Protein AF-A0A9D1H3G7-F1 (afdb_monomer)

Mean predicted aligned error: 6.15 Å

Structure (mmCIF, N/CA/C/O backbone):
data_AF-A0A9D1H3G7-F1
#
_entry.id   AF-A0A9D1H3G7-F1
#
loop_
_atom_site.group_PDB
_atom_site.id
_atom_site.type_symbol
_atom_site.label_atom_id
_atom_site.label_alt_id
_atom_site.label_comp_id
_atom_site.label_asym_id
_atom_site.label_entity_id
_atom_site.label_seq_id
_atom_site.pdbx_PDB_ins_code
_atom_site.Cartn_x
_atom_site.Cartn_y
_atom_site.Cartn_z
_atom_site.occupancy
_atom_site.B_iso_or_equiv
_atom_site.auth_seq_id
_atom_site.auth_comp_id
_atom_site.auth_asym_id
_atom_site.auth_atom_id
_atom_site.pdbx_PDB_model_num
ATOM 1 N N . MET A 1 1 ? 26.063 -15.512 -32.946 1.00 36.72 1 MET A N 1
ATOM 2 C CA . MET A 1 1 ? 26.046 -16.177 -31.629 1.00 36.72 1 MET A CA 1
ATOM 3 C C . MET A 1 1 ? 25.524 -15.154 -30.645 1.00 36.72 1 MET A C 1
ATOM 5 O O . MET A 1 1 ? 26.237 -14.221 -30.306 1.00 36.72 1 MET A O 1
ATOM 9 N N . SER A 1 2 ? 24.229 -15.241 -30.365 1.00 38.16 2 SER A N 1
ATOM 10 C CA . SER A 1 2 ? 23.486 -14.386 -29.446 1.00 38.16 2 SER A CA 1
ATOM 11 C C . SER A 1 2 ? 23.839 -14.782 -28.015 1.00 38.16 2 SER A C 1
ATOM 13 O O . SER A 1 2 ? 23.541 -15.894 -27.590 1.00 38.16 2 SER A O 1
ATOM 15 N N . ASN A 1 3 ? 24.492 -13.882 -27.284 1.00 39.00 3 ASN A N 1
ATOM 16 C CA . ASN A 1 3 ? 24.591 -13.984 -25.832 1.00 39.00 3 ASN A CA 1
ATOM 17 C C . ASN A 1 3 ? 23.258 -13.518 -25.235 1.00 39.00 3 ASN A C 1
ATOM 19 O O . ASN A 1 3 ? 23.153 -12.399 -24.744 1.00 39.00 3 ASN A O 1
ATOM 23 N N . GLU A 1 4 ? 22.238 -14.371 -25.289 1.00 42.28 4 GLU A N 1
ATOM 24 C CA . GLU A 1 4 ? 21.160 -14.324 -24.301 1.00 42.28 4 GLU A CA 1
ATOM 25 C C . GLU A 1 4 ? 21.714 -14.946 -23.018 1.00 42.28 4 GLU A C 1
ATOM 27 O O . GLU A 1 4 ? 21.538 -16.126 -22.725 1.00 42.28 4 GLU A O 1
ATOM 32 N N . ILE A 1 5 ? 22.478 -14.150 -22.271 1.00 42.75 5 ILE A N 1
ATOM 33 C CA . ILE A 1 5 ? 22.673 -14.419 -20.850 1.00 42.75 5 ILE A CA 1
ATOM 34 C C . ILE A 1 5 ? 21.278 -14.266 -20.250 1.00 42.75 5 ILE A C 1
ATOM 36 O O . ILE A 1 5 ? 20.702 -13.181 -20.310 1.00 42.75 5 ILE A O 1
ATOM 40 N N . SER A 1 6 ? 20.689 -15.359 -19.761 1.00 45.22 6 SER A N 1
ATOM 41 C CA . SER A 1 6 ? 19.352 -15.322 -19.174 1.00 45.22 6 SER A CA 1
ATOM 42 C C . SER A 1 6 ? 19.353 -14.322 -18.014 1.00 45.22 6 SER A C 1
ATOM 44 O O . SER A 1 6 ? 19.964 -14.591 -16.976 1.00 45.22 6 SER A O 1
ATOM 46 N N . ALA A 1 7 ? 18.676 -13.185 -18.183 1.00 50.56 7 ALA A N 1
ATOM 47 C CA . ALA A 1 7 ? 18.599 -12.109 -17.191 1.00 50.56 7 ALA A CA 1
ATOM 48 C C . ALA A 1 7 ? 18.177 -12.602 -15.788 1.00 50.56 7 ALA A C 1
ATOM 50 O O . ALA A 1 7 ? 18.531 -11.988 -14.785 1.00 50.56 7 ALA A O 1
ATOM 51 N N . ASN A 1 8 ? 17.508 -13.760 -15.713 1.00 53.34 8 ASN A N 1
ATOM 52 C CA . ASN A 1 8 ? 17.071 -14.412 -14.477 1.00 53.34 8 ASN A CA 1
ATOM 53 C C . ASN A 1 8 ? 18.188 -14.855 -13.512 1.00 53.34 8 ASN A C 1
ATOM 55 O O . ASN A 1 8 ? 17.866 -15.192 -12.379 1.00 53.34 8 ASN A O 1
ATOM 59 N N . ASN A 1 9 ? 19.469 -14.864 -13.905 1.00 59.44 9 ASN A N 1
ATOM 60 C CA . ASN A 1 9 ? 20.567 -15.267 -13.006 1.00 59.44 9 ASN A CA 1
ATOM 61 C C . ASN A 1 9 ? 21.428 -14.107 -12.474 1.00 59.44 9 ASN A C 1
ATOM 63 O O . ASN A 1 9 ? 22.281 -14.346 -11.622 1.00 59.44 9 ASN A O 1
ATOM 67 N N . GLU A 1 10 ? 21.252 -12.876 -12.963 1.00 82.12 10 GLU A N 1
ATOM 68 C CA . GLU A 1 10 ? 22.112 -11.735 -12.589 1.00 82.12 10 GLU A CA 1
ATOM 69 C C . GLU A 1 10 ? 21.447 -10.786 -11.580 1.00 82.12 10 GLU A C 1
ATOM 71 O O . GLU A 1 10 ? 22.129 -10.136 -10.787 1.00 82.12 10 GLU A O 1
ATOM 76 N N . PHE A 1 11 ? 20.113 -10.751 -11.554 1.00 87.88 11 PHE A N 1
ATOM 77 C CA . PHE A 1 11 ? 19.332 -9.892 -10.669 1.00 87.88 11 PHE A CA 1
ATOM 78 C C . PHE A 1 11 ? 18.400 -10.727 -9.797 1.00 87.88 11 PHE A C 1
ATOM 80 O O . PHE A 1 11 ? 17.792 -11.687 -10.264 1.00 87.88 11 PHE A O 1
ATOM 87 N N . MET A 1 12 ? 18.265 -10.336 -8.529 1.00 93.19 12 MET A N 1
ATOM 88 C CA . MET A 1 12 ? 17.214 -10.876 -7.669 1.00 93.19 12 MET A CA 1
ATOM 89 C C . MET A 1 12 ? 15.828 -10.442 -8.170 1.00 93.19 12 MET A C 1
ATOM 91 O O . MET A 1 12 ? 15.675 -9.436 -8.859 1.00 93.19 12 MET A O 1
ATOM 95 N N . SER A 1 13 ? 14.788 -11.182 -7.818 1.00 94.19 13 SER A N 1
ATOM 96 C CA . SER A 1 13 ? 13.420 -10.741 -8.089 1.00 94.19 13 SER A CA 1
ATOM 97 C C . SER A 1 13 ? 13.053 -9.518 -7.237 1.00 94.19 13 SER A C 1
ATOM 99 O O . SER A 1 13 ? 13.573 -9.308 -6.135 1.00 94.19 13 SER A O 1
ATOM 101 N N . LEU A 1 14 ? 12.083 -8.725 -7.699 1.00 96.38 14 LEU A N 1
ATOM 102 C CA . LEU A 1 14 ? 11.491 -7.630 -6.925 1.00 96.38 14 LEU A CA 1
ATOM 103 C C . LEU A 1 14 ? 10.951 -8.129 -5.578 1.00 96.38 14 LEU A C 1
ATOM 105 O O . LEU A 1 14 ? 11.089 -7.443 -4.566 1.00 96.38 14 LEU A O 1
ATOM 109 N N . LYS A 1 15 ? 10.378 -9.337 -5.558 1.00 96.12 15 LYS A N 1
ATOM 110 C CA . LYS A 1 15 ? 9.904 -10.009 -4.347 1.00 96.12 15 LYS A CA 1
ATOM 111 C C . LYS A 1 15 ? 11.024 -10.206 -3.328 1.00 96.12 15 LYS A C 1
ATOM 113 O O . LYS A 1 15 ? 10.869 -9.825 -2.169 1.00 96.12 15 LYS A O 1
ATOM 118 N N . GLU A 1 16 ? 12.150 -10.779 -3.746 1.00 96.19 16 GLU A N 1
ATOM 119 C CA . GLU A 1 16 ? 13.303 -10.995 -2.868 1.00 96.19 16 GLU A CA 1
ATOM 120 C C . GLU A 1 16 ? 13.903 -9.667 -2.400 1.00 96.19 16 GLU A C 1
ATOM 122 O O . GLU A 1 16 ? 14.302 -9.550 -1.243 1.00 96.19 16 GLU A O 1
ATOM 127 N N . PHE A 1 17 ? 13.938 -8.653 -3.269 1.00 97.38 17 PHE A N 1
ATOM 128 C CA . PHE A 1 17 ? 14.467 -7.337 -2.917 1.00 97.38 17 PHE A CA 1
ATOM 129 C C . PHE A 1 17 ? 13.598 -6.639 -1.868 1.00 97.38 17 PHE A C 1
ATOM 131 O O . PHE A 1 17 ? 14.111 -6.151 -0.861 1.00 97.38 17 PHE A O 1
ATOM 138 N N . ILE A 1 18 ? 12.274 -6.648 -2.053 1.00 97.50 18 ILE A N 1
ATOM 139 C CA . ILE A 1 18 ? 11.322 -6.156 -1.050 1.00 97.50 18 ILE A CA 1
ATOM 140 C C . ILE A 1 18 ? 11.509 -6.924 0.258 1.00 97.50 18 ILE A C 1
ATOM 142 O O . ILE A 1 18 ? 11.652 -6.298 1.305 1.00 97.50 18 ILE A O 1
ATOM 146 N N . HIS A 1 19 ? 11.572 -8.258 0.197 1.00 95.88 19 HIS A N 1
ATOM 147 C CA . HIS A 1 19 ? 11.765 -9.090 1.379 1.00 95.88 19 HIS A CA 1
ATOM 148 C C . HIS A 1 19 ? 13.046 -8.727 2.132 1.00 95.88 19 HIS A C 1
ATOM 150 O O . HIS A 1 19 ? 12.999 -8.565 3.345 1.00 95.88 19 HIS A O 1
ATOM 156 N N . LEU A 1 20 ? 14.167 -8.541 1.431 1.00 96.62 20 LEU A N 1
ATOM 157 C CA . LEU A 1 20 ? 15.440 -8.138 2.028 1.00 96.62 20 LEU A CA 1
ATOM 158 C C . LEU A 1 20 ? 15.323 -6.804 2.779 1.00 96.62 20 LEU A C 1
ATOM 160 O O . LEU A 1 20 ? 15.839 -6.677 3.887 1.00 96.62 20 LEU A O 1
ATOM 164 N N . LEU A 1 21 ? 14.631 -5.822 2.194 1.00 95.81 21 LEU A N 1
ATOM 165 C CA . LEU A 1 21 ? 14.446 -4.499 2.797 1.00 95.81 21 LEU A CA 1
ATOM 166 C C . LEU A 1 21 ? 13.491 -4.510 3.995 1.00 95.81 21 LEU A C 1
ATOM 168 O O . LEU A 1 21 ? 13.622 -3.670 4.886 1.00 95.81 21 LEU A O 1
ATOM 172 N N . THR A 1 22 ? 12.532 -5.436 4.025 1.00 94.50 22 THR A N 1
ATOM 173 C CA . THR A 1 22 ? 11.525 -5.521 5.091 1.00 94.50 22 THR A CA 1
ATOM 174 C C . THR A 1 22 ? 11.797 -6.636 6.100 1.00 94.50 22 THR A C 1
ATOM 176 O O . THR A 1 22 ? 11.070 -6.739 7.091 1.00 94.50 22 THR A O 1
ATOM 179 N N . TYR A 1 23 ? 12.818 -7.471 5.897 1.00 94.38 23 TYR A N 1
ATOM 180 C CA . TYR A 1 23 ? 13.096 -8.631 6.742 1.00 94.38 23 TYR A CA 1
ATOM 181 C C . TYR A 1 23 ? 13.341 -8.232 8.201 1.00 94.38 23 TYR A C 1
ATOM 183 O O . TYR A 1 23 ? 14.104 -7.315 8.500 1.00 94.38 23 TYR A O 1
ATOM 191 N N . GLY A 1 24 ? 12.679 -8.928 9.129 1.00 92.56 24 GLY A N 1
ATOM 192 C CA . GLY A 1 24 ? 12.764 -8.636 10.564 1.00 92.56 24 GLY A CA 1
ATOM 193 C C . GLY A 1 24 ? 12.117 -7.310 10.984 1.00 92.56 24 GLY A C 1
ATOM 194 O O . GLY A 1 24 ? 12.145 -6.960 12.163 1.00 92.56 24 GLY A O 1
ATOM 195 N N . THR A 1 25 ? 11.514 -6.579 10.046 1.00 92.88 25 THR A N 1
ATOM 196 C CA . THR A 1 25 ? 10.718 -5.385 10.326 1.00 92.88 25 THR A CA 1
ATOM 197 C C . THR A 1 25 ? 9.229 -5.735 10.347 1.00 92.88 25 THR A C 1
ATOM 199 O O . THR A 1 25 ? 8.825 -6.856 10.051 1.00 92.88 25 THR A O 1
ATOM 202 N N . ARG A 1 26 ? 8.398 -4.750 10.696 1.00 94.62 26 ARG A N 1
ATOM 203 C CA . ARG A 1 26 ? 6.935 -4.829 10.559 1.00 94.62 26 ARG A CA 1
ATOM 204 C C . ARG A 1 26 ? 6.426 -3.943 9.426 1.00 94.62 26 ARG A C 1
ATOM 206 O O . ARG A 1 26 ? 5.272 -3.536 9.437 1.00 94.62 26 ARG A O 1
ATOM 213 N N . LEU A 1 27 ? 7.306 -3.553 8.507 1.00 94.75 27 LEU A N 1
ATOM 214 C CA . LEU A 1 27 ? 6.925 -2.757 7.352 1.00 94.75 27 LEU A CA 1
ATOM 215 C C . LEU A 1 27 ? 6.216 -3.621 6.326 1.00 94.75 27 LEU A C 1
ATOM 217 O O . LEU A 1 27 ? 6.668 -4.722 6.028 1.00 94.75 27 LEU A O 1
ATOM 221 N N . HIS A 1 28 ? 5.170 -3.055 5.733 1.00 96.12 28 HIS A N 1
ATOM 222 C CA . HIS A 1 28 ? 4.500 -3.670 4.598 1.00 96.12 28 HIS A CA 1
ATOM 223 C C . HIS A 1 28 ? 4.739 -2.874 3.327 1.00 96.12 28 HIS A C 1
ATOM 225 O O . HIS A 1 28 ? 4.580 -1.652 3.325 1.00 96.12 28 HIS A O 1
ATOM 231 N N . VAL A 1 29 ? 5.057 -3.570 2.240 1.00 97.69 29 VAL A N 1
ATOM 232 C CA . VAL A 1 29 ? 5.130 -2.989 0.897 1.00 97.69 29 VAL A CA 1
ATOM 233 C C . VAL A 1 29 ? 3.981 -3.543 0.072 1.00 97.69 29 VAL A C 1
ATOM 235 O O . VAL A 1 29 ? 3.889 -4.749 -0.152 1.00 97.69 29 VAL A O 1
ATOM 238 N N . CYS A 1 30 ? 3.136 -2.646 -0.427 1.00 97.44 30 CYS A N 1
ATOM 239 C CA . CYS A 1 30 ? 2.125 -2.950 -1.428 1.00 97.44 30 CYS A CA 1
ATOM 240 C C . CYS A 1 30 ? 2.438 -2.189 -2.722 1.00 97.44 30 CYS A C 1
ATOM 242 O O . CYS A 1 30 ? 2.473 -0.962 -2.735 1.00 97.44 30 CYS A O 1
ATOM 244 N N . VAL A 1 31 ? 2.593 -2.905 -3.830 1.00 96.94 31 VAL A N 1
ATOM 245 C CA . VAL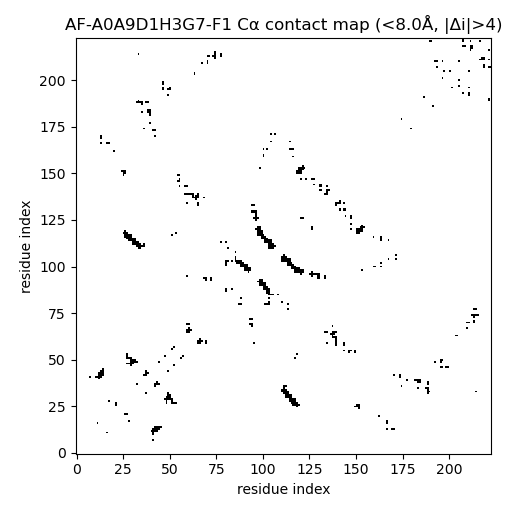 A 1 31 ? 2.730 -2.363 -5.181 1.00 96.94 31 VAL A CA 1
ATOM 246 C C . VAL A 1 31 ? 1.388 -2.486 -5.893 1.00 96.94 31 VAL A C 1
ATOM 248 O O . VAL A 1 31 ? 0.895 -3.576 -6.173 1.00 96.94 31 VAL A O 1
ATOM 251 N N . HIS A 1 32 ? 0.770 -1.346 -6.179 1.00 94.81 32 HIS A N 1
ATOM 252 C CA . HIS A 1 32 ? -0.443 -1.274 -6.979 1.00 94.81 32 HIS A CA 1
ATOM 253 C C . HIS A 1 32 ? -0.072 -1.107 -8.454 1.00 94.81 32 HIS A C 1
ATOM 255 O O . HIS A 1 32 ? 0.272 -0.007 -8.888 1.00 94.81 32 HIS A O 1
ATOM 261 N N . ASP A 1 33 ? -0.115 -2.208 -9.199 1.00 91.94 33 ASP A N 1
ATOM 262 C CA . ASP A 1 33 ? 0.169 -2.245 -10.637 1.00 91.94 33 ASP A CA 1
ATOM 263 C C . ASP A 1 33 ? -0.968 -1.632 -11.458 1.00 91.94 33 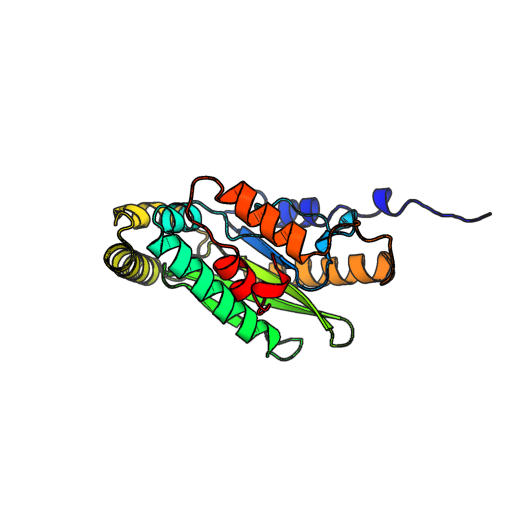ASP A C 1
ATOM 265 O O . ASP A 1 33 ? -2.130 -1.974 -11.244 1.00 91.94 33 ASP A O 1
ATOM 269 N N . VAL A 1 34 ? -0.631 -0.756 -12.405 1.00 88.81 34 VAL A N 1
ATOM 270 C CA . VAL A 1 34 ? -1.579 -0.165 -13.362 1.00 88.81 34 VAL A CA 1
ATOM 271 C C . VAL A 1 34 ? -1.122 -0.305 -14.821 1.00 88.81 34 VAL A C 1
ATOM 273 O O . VAL A 1 34 ? -1.847 0.118 -15.721 1.00 88.81 34 VAL A O 1
ATOM 276 N N . SER A 1 35 ? 0.051 -0.901 -15.070 1.00 86.88 35 SER A N 1
ATOM 277 C CA . SER A 1 35 ? 0.669 -0.998 -16.401 1.00 86.88 35 SER A CA 1
ATOM 278 C C . SER A 1 35 ? 0.967 -2.429 -16.858 1.00 86.88 35 SER A C 1
ATOM 280 O O . SER A 1 35 ? 1.451 -2.618 -17.975 1.00 86.88 35 SER A O 1
ATOM 282 N N . ASN A 1 36 ? 0.628 -3.436 -16.044 1.00 84.69 36 ASN A N 1
ATOM 283 C CA . ASN A 1 36 ? 1.048 -4.834 -16.205 1.00 84.69 36 ASN A CA 1
ATOM 284 C C . ASN A 1 36 ? 2.524 -5.072 -15.865 1.00 84.69 36 ASN A C 1
ATOM 286 O O . ASN A 1 36 ? 3.114 -6.046 -16.337 1.00 84.69 36 ASN A O 1
ATOM 290 N N . LEU A 1 37 ? 3.115 -4.199 -15.046 1.00 89.19 37 LEU A N 1
ATOM 291 C CA . LEU A 1 37 ? 4.493 -4.313 -14.572 1.00 89.19 37 LEU A CA 1
ATOM 292 C C . LEU A 1 37 ? 4.753 -5.677 -13.921 1.00 89.19 37 LEU A C 1
ATOM 294 O O . LEU A 1 37 ? 5.782 -6.298 -14.172 1.00 89.19 37 LEU A O 1
ATOM 298 N N . LEU A 1 38 ? 3.807 -6.162 -13.113 1.00 89.56 38 LEU A N 1
ATOM 299 C CA . LEU A 1 38 ? 3.975 -7.387 -12.328 1.00 89.56 38 LEU A CA 1
ATOM 300 C C . LEU A 1 38 ? 3.837 -8.660 -13.172 1.00 89.56 38 LEU A C 1
ATOM 302 O O . LEU A 1 38 ? 3.986 -9.755 -12.642 1.00 89.56 38 LEU A O 1
ATOM 306 N N . SER A 1 39 ? 3.526 -8.545 -14.468 1.00 84.75 39 SER A N 1
ATOM 307 C CA . SER A 1 39 ? 3.531 -9.682 -15.402 1.00 84.75 39 SER A CA 1
ATOM 308 C C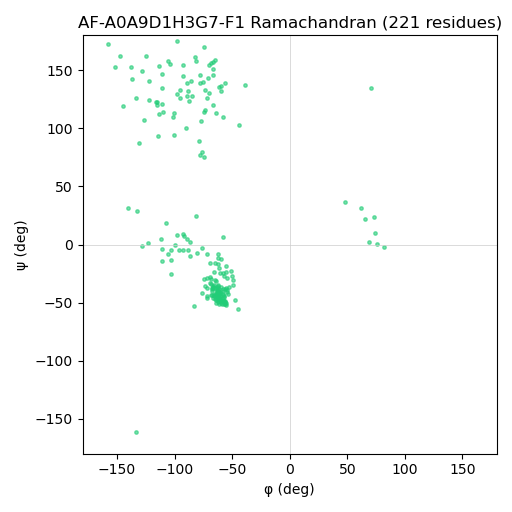 . SER A 1 39 ? 4.917 -10.051 -15.926 1.00 84.75 39 SER A C 1
ATOM 310 O O . SER A 1 39 ? 5.037 -11.054 -16.620 1.00 84.75 39 SER A O 1
ATOM 312 N N . ILE A 1 40 ? 5.933 -9.242 -15.621 1.00 86.06 40 ILE A N 1
ATOM 313 C CA . ILE A 1 40 ? 7.328 -9.506 -15.966 1.00 86.06 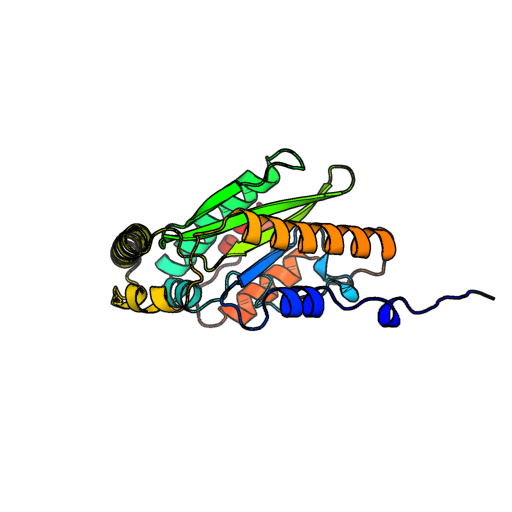40 ILE A CA 1
ATOM 314 C C . ILE A 1 40 ? 7.917 -10.408 -14.878 1.00 86.06 40 ILE A C 1
ATOM 316 O O . ILE A 1 40 ? 7.835 -10.050 -13.706 1.00 86.06 40 ILE A O 1
ATOM 320 N N . ASP A 1 41 ? 8.536 -11.530 -15.256 1.00 86.50 41 ASP A N 1
ATOM 321 C CA . ASP A 1 41 ? 9.019 -12.577 -14.334 1.00 86.50 41 ASP A CA 1
ATOM 322 C C . ASP A 1 41 ? 9.822 -12.030 -13.139 1.00 86.50 41 ASP A C 1
ATOM 324 O O . ASP A 1 41 ? 9.534 -12.344 -11.987 1.00 86.50 41 ASP A O 1
ATOM 328 N N . LEU A 1 42 ? 10.791 -11.140 -13.386 1.00 90.44 42 LEU A N 1
ATOM 329 C CA . LEU A 1 42 ? 11.616 -10.536 -12.328 1.00 90.44 42 LEU A CA 1
ATOM 330 C C . LEU A 1 42 ? 10.852 -9.560 -11.419 1.00 90.44 42 LEU A C 1
ATOM 332 O O . LEU A 1 42 ? 11.347 -9.201 -10.352 1.00 90.44 42 LEU A O 1
ATOM 336 N N . MET A 1 43 ? 9.671 -9.105 -11.827 1.00 92.12 43 MET A N 1
ATOM 337 C CA . MET A 1 43 ? 8.831 -8.160 -11.087 1.00 92.12 43 MET A CA 1
ATOM 338 C C . MET A 1 43 ? 7.543 -8.788 -10.557 1.00 92.12 43 MET A C 1
ATOM 340 O O . MET A 1 43 ? 6.734 -8.083 -9.959 1.00 92.12 43 MET A O 1
ATOM 344 N N . GLU A 1 44 ? 7.353 -10.095 -10.725 1.00 90.81 44 GLU A N 1
ATOM 345 C CA . GLU A 1 44 ? 6.220 -10.803 -10.151 1.00 90.81 44 GLU A CA 1
ATOM 346 C C . GLU A 1 44 ? 6.202 -10.678 -8.616 1.00 90.81 44 GLU A C 1
ATOM 348 O O . GLU A 1 44 ? 7.220 -10.801 -7.929 1.00 90.81 44 GLU A O 1
ATOM 353 N N . LEU A 1 45 ? 5.006 -10.433 -8.077 1.00 92.00 45 LEU A N 1
ATOM 354 C CA . LEU A 1 45 ? 4.743 -10.341 -6.648 1.00 92.00 45 LEU A CA 1
ATOM 355 C C . LEU A 1 45 ? 3.581 -11.246 -6.242 1.00 92.00 45 LEU A C 1
ATOM 357 O O . LEU A 1 45 ? 2.621 -11.442 -6.995 1.00 92.00 45 LEU A O 1
ATOM 361 N N . ASP A 1 46 ? 3.653 -11.735 -5.004 1.00 88.19 46 ASP A N 1
ATOM 362 C CA . ASP A 1 46 ? 2.538 -12.414 -4.352 1.00 88.19 46 ASP A CA 1
ATOM 363 C C . ASP A 1 46 ? 1.429 -11.408 -4.027 1.00 88.19 46 ASP A C 1
ATOM 365 O O . ASP A 1 46 ? 1.704 -10.236 -3.752 1.00 88.19 46 ASP A O 1
ATOM 369 N N . TYR A 1 47 ? 0.184 -11.884 -3.921 1.00 84.25 47 TYR A N 1
ATOM 370 C CA . TYR A 1 47 ? -0.961 -11.028 -3.587 1.00 84.25 47 TYR A CA 1
ATOM 371 C C . TYR A 1 47 ? -0.761 -10.228 -2.286 1.00 84.25 47 TYR A C 1
ATOM 373 O O . TYR A 1 47 ? -1.275 -9.120 -2.150 1.00 84.25 47 TYR A O 1
ATOM 381 N N . HIS A 1 48 ? 0.023 -10.755 -1.335 1.00 88.31 48 HIS A N 1
ATOM 382 C CA . HIS A 1 48 ? 0.399 -10.061 -0.103 1.00 88.31 48 HIS A CA 1
ATOM 383 C C . HIS A 1 48 ? 1.031 -8.695 -0.393 1.00 88.31 48 HIS A C 1
ATOM 385 O O . HIS A 1 48 ? 0.697 -7.725 0.278 1.00 88.31 48 HIS A O 1
ATOM 391 N N . ASN A 1 49 ? 1.866 -8.589 -1.430 1.00 93.69 49 ASN A N 1
ATOM 392 C CA . ASN A 1 49 ? 2.501 -7.345 -1.855 1.00 93.69 49 ASN A CA 1
ATOM 393 C C . ASN A 1 49 ? 1.706 -6.579 -2.923 1.00 93.69 49 ASN A C 1
ATOM 395 O O . ASN A 1 49 ? 2.207 -5.574 -3.412 1.00 93.69 49 ASN A O 1
ATOM 399 N N . THR A 1 50 ? 0.482 -6.980 -3.283 1.00 89.44 50 THR A N 1
ATOM 400 C CA . THR A 1 50 ? -0.386 -6.226 -4.219 1.00 89.44 50 THR A CA 1
ATOM 401 C C . THR A 1 50 ? -1.617 -5.615 -3.534 1.00 89.44 50 THR A C 1
ATOM 403 O O . THR A 1 50 ? -2.255 -4.674 -4.033 1.00 89.44 50 THR A O 1
ATOM 406 N N . ILE A 1 51 ? -1.913 -6.069 -2.313 1.00 87.12 51 ILE A N 1
ATOM 407 C CA . ILE A 1 51 ? -2.958 -5.531 -1.437 1.00 87.12 51 ILE A CA 1
ATOM 408 C C . ILE A 1 51 ? -2.377 -5.141 -0.070 1.00 87.12 51 ILE A C 1
ATOM 410 O O . ILE A 1 51 ? -1.293 -5.559 0.319 1.00 87.12 51 ILE A O 1
ATOM 414 N N . HIS A 1 52 ? -3.095 -4.318 0.700 1.00 83.44 52 HIS A N 1
ATOM 415 C CA . HIS A 1 52 ? -2.653 -4.008 2.067 1.00 83.44 52 HIS A CA 1
ATOM 416 C C . HIS A 1 52 ? -3.000 -5.212 2.936 1.00 83.44 52 HIS A C 1
ATOM 418 O O . HIS A 1 52 ? -4.187 -5.423 3.212 1.00 83.44 52 HIS A O 1
ATOM 424 N N . TYR A 1 53 ? -2.004 -5.996 3.329 1.00 84.00 53 TYR A N 1
ATOM 425 C CA . TYR A 1 53 ? -2.197 -7.281 3.986 1.00 84.00 53 TYR A CA 1
ATOM 426 C C . TYR A 1 53 ? -1.327 -7.366 5.236 1.00 84.00 53 TYR A C 1
ATOM 428 O O . TYR A 1 53 ? -0.209 -7.843 5.196 1.00 84.00 53 TYR A O 1
ATOM 436 N N . GLU A 1 54 ? -1.869 -6.879 6.346 1.00 92.81 54 GLU A N 1
ATOM 437 C CA . GLU A 1 54 ? -1.232 -6.897 7.667 1.00 92.81 54 GLU A CA 1
ATOM 438 C C . GLU A 1 54 ? -2.310 -7.041 8.733 1.00 92.81 54 GLU A C 1
ATOM 440 O O . GLU A 1 54 ? -3.474 -6.750 8.448 1.00 92.81 54 GLU A O 1
ATOM 445 N N . ASP A 1 55 ? -1.951 -7.438 9.954 1.00 93.50 55 ASP A N 1
ATOM 446 C CA . ASP A 1 55 ? -2.897 -7.758 11.036 1.00 93.50 55 ASP A CA 1
ATOM 447 C C . ASP A 1 55 ? -4.026 -6.728 11.177 1.00 93.50 55 ASP A C 1
ATOM 449 O O . ASP A 1 55 ? -5.208 -7.060 11.056 1.00 93.50 55 ASP A O 1
ATOM 453 N N . ALA A 1 56 ? -3.673 -5.450 11.350 1.00 95.12 56 ALA A N 1
ATOM 454 C CA . ALA A 1 56 ? -4.647 -4.371 11.489 1.00 95.12 56 ALA A CA 1
ATOM 455 C C . ALA A 1 56 ? -5.500 -4.194 10.225 1.00 95.12 56 ALA A C 1
ATOM 457 O O . ALA A 1 56 ? -6.717 -4.018 10.299 1.00 95.12 56 ALA A O 1
ATOM 458 N N . CYS A 1 57 ? -4.875 -4.265 9.050 1.00 95.62 57 CYS A N 1
ATOM 459 C CA . CYS A 1 57 ? -5.556 -4.129 7.770 1.00 95.62 57 CYS A CA 1
ATOM 460 C C . CYS A 1 57 ? -6.475 -5.319 7.472 1.00 95.62 57 CYS A C 1
ATOM 462 O O . CYS A 1 57 ? -7.497 -5.129 6.818 1.00 95.62 57 CYS A O 1
ATOM 464 N N . ASN A 1 58 ? -6.134 -6.530 7.896 1.00 94.69 58 ASN A N 1
ATOM 465 C CA . ASN A 1 58 ? -6.939 -7.733 7.707 1.00 94.69 58 ASN A CA 1
ATOM 466 C C . ASN A 1 58 ? -8.110 -7.738 8.690 1.00 94.69 58 ASN A C 1
ATOM 468 O O . ASN A 1 58 ? -9.252 -7.962 8.286 1.00 94.69 58 ASN A O 1
ATOM 472 N N . PHE A 1 59 ? -7.861 -7.346 9.941 1.00 96.19 59 PHE A N 1
ATOM 473 C CA . PHE A 1 59 ? -8.900 -7.164 10.950 1.00 96.19 59 PHE A CA 1
ATOM 474 C C . PHE A 1 59 ? -9.923 -6.095 10.534 1.00 96.19 59 PHE A C 1
ATOM 476 O O . PHE A 1 59 ? -11.133 -6.321 10.599 1.00 96.19 59 PHE A O 1
ATOM 483 N N . ALA A 1 60 ? -9.453 -4.962 10.004 1.00 96.25 60 ALA A N 1
ATOM 484 C CA . ALA A 1 60 ? -10.289 -3.889 9.465 1.00 96.25 60 ALA A CA 1
ATOM 485 C C . ALA A 1 60 ? -11.233 -4.342 8.334 1.00 96.25 60 ALA A C 1
ATOM 487 O O . ALA A 1 60 ? -12.270 -3.721 8.111 1.00 96.25 60 ALA A O 1
ATOM 488 N N . LYS A 1 61 ? -10.895 -5.421 7.616 1.00 94.88 61 LYS A N 1
ATOM 489 C CA . LYS A 1 61 ? -11.673 -5.960 6.487 1.00 94.88 61 LYS A CA 1
ATOM 490 C C . LYS A 1 61 ? -12.582 -7.131 6.878 1.00 94.88 61 LYS A C 1
ATOM 492 O O . LYS A 1 61 ? -13.180 -7.767 6.011 1.00 94.88 61 LYS A O 1
ATOM 497 N N . THR A 1 62 ? -12.715 -7.432 8.170 1.00 94.38 62 THR A N 1
ATOM 498 C CA . THR A 1 62 ? -13.549 -8.548 8.650 1.00 94.38 62 THR A CA 1
ATOM 499 C C . THR A 1 62 ? -15.034 -8.354 8.348 1.00 94.38 62 THR A C 1
ATOM 501 O O . THR A 1 62 ? -15.717 -9.343 8.067 1.00 94.38 62 THR A O 1
ATOM 504 N N . THR A 1 63 ? -15.518 -7.106 8.318 1.00 94.38 63 THR A N 1
ATOM 505 C CA . THR A 1 63 ? -16.891 -6.756 7.926 1.00 94.38 63 THR A CA 1
ATOM 506 C C . THR A 1 63 ? -16.958 -6.169 6.517 1.00 94.38 63 THR A C 1
ATOM 508 O O . THR A 1 63 ? -16.012 -5.548 6.030 1.00 94.38 63 THR A O 1
ATOM 511 N N . LYS A 1 64 ? -18.126 -6.281 5.871 1.00 92.75 64 LYS A N 1
ATOM 512 C CA . LYS A 1 64 ? -18.384 -5.691 4.545 1.00 92.75 64 LYS A CA 1
ATOM 513 C C . LYS A 1 64 ? -18.156 -4.177 4.514 1.00 92.75 64 LYS A C 1
ATOM 515 O O . LYS A 1 64 ? -17.535 -3.656 3.590 1.00 92.75 64 LYS A O 1
ATOM 520 N N . LYS A 1 65 ? -18.640 -3.455 5.533 1.00 95.38 65 LYS A N 1
ATOM 521 C CA . LYS A 1 65 ? -18.430 -2.001 5.641 1.00 95.38 65 LYS A CA 1
ATOM 522 C C . LYS A 1 65 ? -16.957 -1.661 5.872 1.00 95.38 65 LYS A C 1
ATOM 524 O O . LYS A 1 65 ? -16.494 -0.657 5.338 1.00 95.38 65 LYS A O 1
ATOM 529 N N . GLY A 1 66 ? -16.237 -2.489 6.631 1.00 96.31 66 GLY A N 1
ATOM 530 C CA . GLY A 1 66 ? -14.804 -2.342 6.864 1.00 96.31 66 GLY A CA 1
ATOM 531 C C . GLY A 1 66 ? -13.992 -2.494 5.581 1.00 96.31 66 GLY A C 1
ATOM 532 O O . GLY A 1 66 ? -13.249 -1.583 5.212 1.00 96.31 66 GLY A O 1
ATOM 533 N N . LEU A 1 67 ? -14.242 -3.571 4.827 1.00 94.25 67 LEU A N 1
ATOM 534 C CA . LEU A 1 67 ? -13.657 -3.783 3.503 1.00 94.25 67 LEU A CA 1
ATOM 535 C C . LEU A 1 67 ? -13.975 -2.619 2.556 1.00 94.25 67 LEU A C 1
ATOM 537 O O . LEU A 1 67 ? -13.058 -2.016 2.005 1.00 94.25 67 LEU A O 1
ATOM 541 N N . SER A 1 68 ? -15.247 -2.234 2.426 1.00 94.19 68 SER A N 1
ATOM 542 C CA . SER A 1 68 ? -15.655 -1.121 1.558 1.00 94.19 68 SER A CA 1
ATOM 543 C C . SER A 1 68 ? -14.966 0.200 1.928 1.00 94.19 68 SER A C 1
ATOM 545 O O . SER A 1 68 ? -14.534 0.942 1.045 1.00 94.19 68 SER A O 1
ATOM 547 N N . LEU A 1 69 ? -14.798 0.491 3.224 1.00 96.38 69 LEU A N 1
ATOM 548 C CA . LEU A 1 69 ? -14.073 1.675 3.687 1.00 96.38 69 LEU A CA 1
ATOM 549 C C . LEU A 1 69 ? -12.598 1.642 3.258 1.00 96.38 69 LEU A C 1
ATOM 551 O O . LEU A 1 69 ? -12.093 2.650 2.759 1.00 96.38 69 LEU A O 1
ATOM 555 N N . CYS A 1 70 ? -11.928 0.494 3.400 1.00 96.00 70 CYS A N 1
ATOM 556 C CA . CYS A 1 70 ? -10.553 0.304 2.933 1.00 96.00 70 CYS A CA 1
ATOM 557 C C . CYS A 1 70 ? -10.433 0.510 1.417 1.00 96.00 70 CYS A C 1
ATOM 559 O O . CYS A 1 70 ? -9.569 1.266 0.973 1.00 96.00 70 CYS A O 1
ATOM 561 N N . LEU A 1 71 ? -11.320 -0.101 0.625 1.00 94.06 71 LEU A N 1
ATOM 562 C CA . LEU A 1 71 ? -11.293 0.010 -0.838 1.00 94.06 71 LEU A CA 1
ATOM 563 C C . LEU A 1 71 ? -11.537 1.451 -1.303 1.00 94.06 71 LEU A C 1
ATOM 565 O O . LEU A 1 71 ? -10.804 1.965 -2.145 1.00 94.06 71 LEU A O 1
ATOM 569 N N . ARG A 1 72 ? -12.503 2.154 -0.699 1.00 94.88 72 ARG A N 1
ATOM 570 C CA . ARG A 1 72 ? -12.773 3.571 -1.000 1.00 94.88 72 ARG A CA 1
ATOM 571 C C . ARG A 1 72 ? -11.589 4.473 -0.662 1.00 94.88 72 ARG A C 1
ATOM 573 O O . ARG A 1 72 ? -11.294 5.389 -1.427 1.00 94.88 72 ARG A O 1
ATOM 580 N N . CYS A 1 73 ? -10.920 4.224 0.464 1.00 96.44 73 CYS A N 1
ATOM 581 C CA . CYS A 1 73 ? -9.711 4.952 0.839 1.00 96.44 73 CYS A CA 1
ATOM 582 C C . CYS A 1 73 ? -8.591 4.728 -0.183 1.00 96.44 73 CYS A C 1
ATOM 584 O O . CYS A 1 73 ? -8.025 5.701 -0.680 1.00 96.44 73 CYS A O 1
ATOM 586 N N . LYS A 1 74 ? -8.318 3.467 -0.550 1.00 95.44 74 LYS A N 1
ATOM 587 C CA . LYS A 1 74 ? -7.287 3.138 -1.543 1.00 95.44 74 LYS A CA 1
ATOM 588 C C . LYS A 1 74 ? -7.601 3.763 -2.903 1.00 95.44 74 LYS A C 1
ATOM 590 O O . LYS A 1 74 ? -6.733 4.407 -3.470 1.00 95.44 74 LYS A O 1
ATOM 595 N N . ALA A 1 75 ? -8.851 3.722 -3.368 1.00 94.19 75 ALA A N 1
ATOM 596 C CA . ALA A 1 75 ? -9.258 4.380 -4.616 1.00 94.19 75 ALA A CA 1
ATOM 597 C C . ALA A 1 75 ? -9.026 5.908 -4.609 1.00 94.19 75 ALA A C 1
ATOM 599 O O . ALA A 1 75 ? -8.676 6.501 -5.629 1.00 94.19 75 ALA A O 1
ATOM 600 N N . LEU A 1 76 ? -9.219 6.580 -3.467 1.00 95.50 76 LEU A N 1
ATOM 601 C CA . LEU A 1 76 ? -8.898 8.006 -3.326 1.00 95.50 76 LEU A CA 1
ATOM 602 C C . LEU A 1 76 ? -7.386 8.256 -3.374 1.00 95.50 76 LEU A C 1
ATOM 604 O O . LEU A 1 76 ? -6.953 9.178 -4.064 1.00 95.50 76 LEU A O 1
ATOM 608 N N . ALA A 1 77 ? -6.598 7.430 -2.683 1.00 96.06 77 ALA A N 1
ATOM 609 C CA . ALA A 1 77 ? -5.141 7.515 -2.708 1.00 96.06 77 ALA A CA 1
ATOM 610 C C . ALA A 1 77 ? -4.577 7.244 -4.113 1.00 96.06 77 ALA A C 1
ATOM 612 O O . ALA A 1 77 ? -3.751 8.021 -4.583 1.00 96.06 77 ALA A O 1
ATOM 613 N N . ASN A 1 78 ? -5.084 6.217 -4.804 1.00 95.44 78 ASN A N 1
ATOM 614 C CA . ASN A 1 78 ? -4.729 5.878 -6.183 1.00 95.44 78 ASN A CA 1
ATOM 615 C C . ASN A 1 78 ? -4.976 7.060 -7.123 1.00 95.44 78 ASN A C 1
ATOM 617 O O . ASN A 1 78 ? -4.087 7.456 -7.866 1.00 95.44 78 ASN A O 1
ATOM 621 N N . ARG A 1 79 ? -6.168 7.674 -7.057 1.00 94.19 79 ARG A N 1
ATOM 622 C CA . ARG A 1 79 ? -6.492 8.849 -7.882 1.00 94.19 79 ARG A CA 1
ATOM 623 C C . ARG A 1 79 ? -5.572 10.026 -7.599 1.00 94.19 79 ARG A C 1
ATOM 625 O O . ARG A 1 79 ? -5.124 10.666 -8.542 1.00 94.19 79 ARG A O 1
ATOM 632 N N . LYS A 1 80 ? -5.271 10.291 -6.323 1.00 95.19 80 LYS A N 1
ATOM 633 C CA . LYS A 1 80 ? -4.327 11.346 -5.944 1.00 95.19 80 LYS A CA 1
ATOM 634 C C . LYS A 1 80 ? -2.952 11.086 -6.558 1.00 95.19 80 LYS A C 1
ATOM 636 O O . LYS A 1 80 ? -2.422 11.985 -7.198 1.00 95.19 80 LYS A O 1
ATOM 641 N N . ALA A 1 81 ? -2.418 9.875 -6.400 1.00 94.56 81 ALA A N 1
ATOM 642 C CA . ALA A 1 81 ? -1.123 9.476 -6.946 1.00 94.56 81 ALA A CA 1
ATOM 643 C C . ALA A 1 81 ? -1.089 9.538 -8.483 1.00 94.56 81 ALA A C 1
ATOM 645 O O . ALA A 1 81 ? -0.118 10.025 -9.047 1.00 94.56 81 ALA A O 1
ATOM 646 N N . ALA A 1 82 ? -2.168 9.128 -9.156 1.00 91.50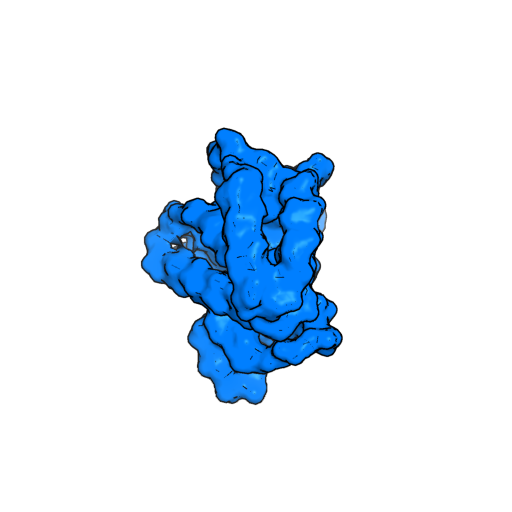 82 ALA A N 1
ATOM 647 C CA . ALA A 1 82 ? -2.279 9.191 -10.613 1.00 91.50 82 ALA A CA 1
ATOM 648 C C . ALA A 1 82 ? -2.384 10.622 -11.164 1.00 91.50 82 ALA A C 1
ATOM 650 O O . ALA A 1 82 ? -1.984 10.872 -12.295 1.00 91.50 82 ALA A O 1
ATOM 651 N N . SER A 1 83 ? -2.914 11.563 -10.378 1.00 89.56 83 SER A N 1
ATOM 652 C CA . SER A 1 83 ? -2.970 12.988 -10.736 1.00 89.56 83 SER A CA 1
ATOM 653 C C . SER A 1 83 ? -1.736 13.794 -10.315 1.00 89.56 83 SER A C 1
ATOM 655 O O . SER A 1 83 ? -1.683 14.995 -10.572 1.00 89.56 83 SER A O 1
ATOM 657 N N . ALA A 1 84 ? -0.796 13.173 -9.601 1.00 81.56 84 ALA A N 1
ATOM 658 C CA . ALA A 1 84 ? 0.367 13.844 -9.038 1.00 81.56 84 ALA A CA 1
ATOM 659 C C . ALA A 1 84 ? 1.471 14.020 -10.095 1.00 81.56 84 ALA A C 1
ATOM 661 O O . ALA A 1 84 ? 1.517 13.276 -11.078 1.00 81.56 84 ALA A O 1
ATOM 662 N N . ALA A 1 85 ? 2.384 14.977 -9.898 1.00 83.12 85 ALA A N 1
ATOM 663 C CA . ALA A 1 85 ? 3.576 15.046 -10.739 1.00 83.12 85 ALA A CA 1
ATOM 664 C C . ALA A 1 85 ? 4.467 13.795 -10.524 1.00 83.12 85 ALA A C 1
ATOM 666 O O . ALA A 1 85 ? 4.384 13.163 -9.468 1.00 83.12 85 ALA A O 1
ATOM 667 N N . PRO A 1 86 ? 5.366 13.434 -11.463 1.00 78.38 86 PRO A N 1
ATOM 668 C CA . PRO A 1 86 ? 6.143 12.185 -11.404 1.00 78.38 86 PRO A CA 1
ATOM 669 C C . PRO A 1 86 ? 6.980 11.927 -10.136 1.00 78.38 86 PRO A C 1
ATOM 671 O O . PRO A 1 86 ? 7.406 10.798 -9.868 1.00 78.38 86 PRO A O 1
ATOM 674 N N . THR A 1 87 ? 7.250 12.974 -9.360 1.00 75.00 87 THR A N 1
ATOM 675 C CA . THR A 1 87 ? 8.024 12.939 -8.111 1.00 75.00 87 THR A CA 1
ATOM 676 C C . THR A 1 87 ? 7.179 13.202 -6.866 1.00 75.00 87 THR A C 1
ATOM 678 O O . THR A 1 87 ? 7.697 13.131 -5.752 1.00 75.00 87 THR A O 1
ATOM 681 N N . ASP A 1 88 ? 5.892 13.497 -7.032 1.00 90.88 88 ASP A N 1
ATOM 682 C CA . ASP A 1 88 ? 5.011 13.896 -5.941 1.00 90.88 88 ASP A CA 1
ATOM 683 C C . ASP A 1 88 ? 4.563 12.671 -5.149 1.00 90.88 88 ASP A C 1
ATOM 685 O O . ASP A 1 88 ? 3.537 12.033 -5.394 1.00 90.88 88 ASP A O 1
ATOM 689 N N . SER A 1 89 ? 5.379 12.354 -4.158 1.00 96.19 89 SER A N 1
ATOM 690 C CA . SER A 1 89 ? 5.031 11.428 -3.093 1.00 96.19 89 SER A CA 1
ATOM 691 C C . SER A 1 89 ? 4.221 12.115 -1.998 1.00 96.19 89 SER A C 1
ATOM 693 O O . SER A 1 89 ? 4.214 13.342 -1.865 1.00 96.19 89 SER A O 1
ATOM 695 N N . PHE A 1 90 ? 3.528 11.329 -1.179 1.00 97.44 90 PHE A N 1
ATOM 696 C CA . PHE A 1 90 ? 2.836 11.877 -0.021 1.00 97.44 90 PHE A CA 1
ATOM 697 C C . PHE A 1 90 ? 2.705 10.880 1.119 1.00 97.44 90 PHE A C 1
ATOM 699 O O . PHE A 1 90 ? 2.592 9.674 0.929 1.00 97.44 90 PHE A O 1
ATOM 706 N N . TRP A 1 91 ? 2.620 11.433 2.323 1.00 97.56 91 TRP A N 1
ATOM 707 C CA . TRP A 1 91 ? 2.209 10.713 3.517 1.00 97.56 91 TRP A CA 1
ATOM 708 C C . TRP A 1 91 ? 0.692 10.796 3.689 1.00 97.56 91 TRP A C 1
ATOM 710 O O . TRP A 1 91 ? 0.088 11.853 3.477 1.00 97.56 91 TRP A O 1
ATOM 720 N N . GLY A 1 92 ? 0.073 9.692 4.090 1.00 96.06 92 GLY A N 1
ATOM 721 C CA . GLY A 1 92 ? -1.355 9.612 4.375 1.00 96.06 92 GLY A CA 1
ATOM 722 C C . GLY A 1 92 ? -1.635 8.803 5.634 1.00 96.06 92 GLY A C 1
ATOM 723 O O . GLY A 1 92 ? -0.866 7.921 5.997 1.00 96.06 92 GLY A O 1
ATOM 724 N N . ILE A 1 93 ? -2.751 9.108 6.294 1.00 97.12 93 ILE A N 1
ATOM 725 C CA . ILE A 1 93 ? -3.308 8.292 7.376 1.00 97.12 93 ILE A CA 1
ATOM 726 C C . ILE A 1 93 ? -4.659 7.783 6.886 1.00 97.12 93 ILE A C 1
ATOM 728 O O . ILE A 1 93 ? -5.523 8.577 6.501 1.00 97.12 93 ILE A O 1
ATOM 732 N N . CYS A 1 94 ? -4.848 6.466 6.863 1.00 97.50 94 CYS A N 1
ATOM 733 C CA . CYS A 1 94 ? -6.113 5.883 6.432 1.00 97.50 94 CYS A CA 1
ATOM 734 C C . CYS A 1 94 ? -7.203 6.050 7.517 1.00 97.50 94 CYS A C 1
ATOM 736 O O . CYS A 1 94 ? -6.903 6.396 8.661 1.00 97.50 94 CYS A O 1
ATOM 738 N N . PRO A 1 95 ? -8.488 5.766 7.225 1.00 98.06 95 PRO A N 1
ATOM 739 C CA . PRO A 1 95 ? -9.564 5.845 8.218 1.00 98.06 95 PRO A CA 1
ATOM 740 C C . PRO A 1 95 ? -9.335 5.004 9.483 1.00 98.06 95 PRO A C 1
ATOM 742 O O . PRO A 1 95 ? -9.895 5.321 10.529 1.00 98.06 95 PRO A O 1
ATOM 745 N N . TRP A 1 96 ? -8.507 3.959 9.390 1.00 97.94 96 TRP A N 1
ATOM 746 C CA . TRP A 1 96 ? -8.117 3.086 10.499 1.00 97.94 96 TRP A CA 1
ATOM 747 C C . TRP A 1 96 ? -6.869 3.562 11.249 1.00 97.94 96 TRP A C 1
ATOM 749 O O . TRP A 1 96 ? -6.394 2.863 12.131 1.00 97.94 96 TRP A O 1
ATOM 759 N N . GLY A 1 97 ? -6.324 4.733 10.916 1.00 97.38 97 GLY A N 1
ATOM 760 C CA . GLY A 1 97 ? -5.188 5.314 11.629 1.00 97.38 97 GLY A CA 1
ATOM 761 C C . GLY A 1 97 ? -3.819 4.777 11.215 1.00 97.38 97 GLY A C 1
ATOM 762 O O . GLY A 1 97 ? -2.820 5.267 11.725 1.00 97.38 97 GLY A O 1
ATOM 763 N N . VAL A 1 98 ? -3.758 3.816 10.289 1.00 97.38 98 VAL A N 1
ATOM 764 C CA . VAL A 1 98 ? -2.488 3.332 9.728 1.00 97.38 98 VAL A CA 1
ATOM 765 C C . VAL A 1 98 ? -1.910 4.410 8.819 1.00 97.38 98 VAL A C 1
ATOM 767 O O . VAL A 1 98 ? -2.598 4.889 7.910 1.00 97.38 98 VAL A O 1
ATOM 770 N N . THR A 1 99 ? -0.660 4.781 9.076 1.00 97.75 99 THR A N 1
ATOM 771 C CA . THR A 1 99 ? 0.111 5.711 8.256 1.00 97.75 99 THR A CA 1
ATOM 772 C C . THR A 1 99 ? 0.788 4.964 7.111 1.00 97.75 99 THR A C 1
ATOM 774 O O . THR A 1 99 ? 1.300 3.857 7.287 1.00 97.75 99 THR A O 1
ATOM 777 N N . GLU A 1 100 ? 0.810 5.591 5.939 1.00 97.44 100 GLU A N 1
ATOM 778 C CA . GLU A 1 100 ? 1.449 5.075 4.731 1.00 97.44 100 GLU A CA 1
ATOM 779 C C . GLU A 1 100 ? 2.218 6.195 4.027 1.00 97.44 100 GLU A C 1
ATOM 781 O O . GLU A 1 100 ? 1.760 7.344 3.970 1.00 97.44 100 GLU A O 1
ATOM 786 N N . TYR A 1 101 ? 3.375 5.846 3.473 1.00 97.88 101 TYR A N 1
ATOM 787 C CA . TYR A 1 101 ? 4.060 6.638 2.464 1.00 97.88 101 TYR A CA 1
ATOM 788 C C . TYR A 1 101 ? 3.682 6.108 1.082 1.00 97.88 101 TYR A C 1
ATOM 790 O O . TYR A 1 101 ? 3.791 4.910 0.816 1.00 97.88 101 TYR A O 1
ATOM 798 N N . VAL A 1 102 ? 3.206 7.000 0.217 1.00 98.19 102 VAL A N 1
ATOM 799 C CA . VAL A 1 102 ? 2.711 6.673 -1.119 1.00 98.19 102 VAL A CA 1
ATOM 800 C C . VAL A 1 102 ? 3.618 7.325 -2.151 1.00 98.19 102 VAL A C 1
ATOM 802 O O . VAL A 1 102 ? 3.755 8.551 -2.180 1.00 98.19 102 VAL A O 1
ATOM 805 N N . LEU A 1 103 ? 4.219 6.501 -3.004 1.00 97.75 103 LEU A N 1
ATOM 806 C CA . LEU A 1 103 ? 5.179 6.915 -4.018 1.00 97.75 103 LEU A CA 1
ATOM 807 C C . LEU A 1 103 ? 4.739 6.396 -5.395 1.00 97.75 103 LEU A C 1
ATOM 809 O O . LEU A 1 103 ? 4.854 5.195 -5.657 1.00 97.75 103 LEU A O 1
ATOM 813 N N . PRO A 1 104 ? 4.238 7.265 -6.290 1.00 97.25 104 PRO A N 1
ATOM 814 C CA . PRO A 1 104 ? 3.975 6.866 -7.664 1.00 97.25 104 PRO A CA 1
ATOM 815 C C . PRO A 1 104 ? 5.287 6.645 -8.437 1.00 97.25 104 PRO A C 1
ATOM 817 O O . PRO A 1 104 ? 6.285 7.357 -8.255 1.00 97.25 104 PRO A O 1
ATOM 820 N N . VAL A 1 105 ? 5.282 5.645 -9.316 1.00 96.25 105 VAL A N 1
ATOM 821 C CA . VAL A 1 105 ? 6.420 5.271 -10.160 1.00 96.25 105 VAL A CA 1
ATOM 822 C C . VAL A 1 105 ? 6.060 5.542 -11.611 1.00 96.25 105 VAL A C 1
ATOM 824 O O . VAL A 1 105 ? 5.192 4.879 -12.173 1.00 96.25 105 VAL A O 1
ATOM 827 N N . PHE A 1 106 ? 6.741 6.516 -12.207 1.00 93.56 106 PHE A N 1
ATOM 828 C CA . PHE A 1 106 ? 6.556 6.901 -13.600 1.00 93.56 106 PHE A CA 1
ATOM 829 C C . PHE A 1 106 ? 7.776 6.535 -14.444 1.00 93.56 106 PHE A C 1
ATOM 831 O O . PHE A 1 106 ? 8.908 6.652 -13.971 1.00 93.56 106 PHE A O 1
ATOM 838 N N . TYR A 1 107 ? 7.537 6.183 -15.704 1.00 91.12 107 TYR A N 1
ATOM 839 C CA . TYR A 1 107 ? 8.552 6.028 -16.744 1.00 91.12 107 TYR A CA 1
ATOM 840 C C . TYR A 1 107 ? 8.067 6.731 -18.014 1.00 91.12 107 TYR A C 1
ATOM 842 O O . TYR A 1 107 ? 6.944 6.498 -18.439 1.00 91.12 107 TYR A O 1
ATOM 850 N N . GLU A 1 108 ? 8.867 7.645 -18.574 1.00 85.88 108 GLU A N 1
ATOM 851 C CA . GLU A 1 108 ? 8.505 8.431 -19.774 1.00 85.88 108 GLU A CA 1
ATOM 852 C C . GLU A 1 108 ? 7.093 9.064 -19.719 1.00 85.88 108 GLU A C 1
ATOM 854 O O . GLU A 1 108 ? 6.409 9.207 -20.725 1.00 85.88 108 GLU A O 1
ATOM 859 N N . SER A 1 109 ? 6.680 9.516 -18.526 1.00 85.19 109 SER A N 1
ATOM 860 C CA . SER A 1 109 ? 5.359 10.110 -18.223 1.00 85.19 109 SER A CA 1
ATOM 861 C C . SER A 1 109 ? 4.180 9.131 -18.117 1.00 85.19 109 SER A C 1
ATOM 863 O O . SER A 1 109 ? 3.074 9.561 -17.792 1.00 85.19 109 SER A O 1
ATOM 865 N N . GLU A 1 110 ? 4.402 7.829 -18.282 1.00 88.81 110 GLU A N 1
ATOM 866 C CA . GLU A 1 110 ? 3.418 6.791 -17.969 1.00 88.81 110 GLU A CA 1
ATOM 867 C C . GLU A 1 110 ? 3.533 6.362 -16.504 1.00 88.81 110 GLU A C 1
ATOM 869 O O . GLU A 1 110 ? 4.628 6.090 -16.006 1.00 88.81 110 GLU A O 1
ATOM 874 N N . LEU A 1 111 ? 2.401 6.293 -15.799 1.00 91.94 111 LEU A N 1
ATOM 875 C CA . LEU A 1 111 ? 2.348 5.707 -14.462 1.00 91.94 111 LEU A CA 1
ATOM 876 C C . LEU A 1 111 ? 2.452 4.185 -14.596 1.00 91.94 111 LEU A C 1
ATOM 878 O O . LEU A 1 111 ? 1.554 3.555 -15.148 1.00 91.94 111 LEU A O 1
ATOM 882 N N . LEU A 1 112 ? 3.524 3.601 -14.065 1.00 92.88 112 LEU A N 1
ATOM 883 C CA . LEU A 1 112 ? 3.720 2.153 -14.066 1.00 92.88 112 LEU A CA 1
ATOM 884 C C . LEU A 1 112 ? 2.984 1.496 -12.896 1.00 92.88 112 LEU A C 1
ATOM 886 O O . LEU A 1 112 ? 2.203 0.561 -13.055 1.00 92.88 112 LEU A O 1
ATOM 890 N N . CYS A 1 113 ? 3.233 2.001 -11.692 1.00 95.50 113 CYS A N 1
ATOM 891 C CA . CYS A 1 113 ? 2.648 1.480 -10.467 1.00 95.50 113 CYS A CA 1
ATOM 892 C C . CYS A 1 113 ? 2.671 2.535 -9.357 1.00 95.50 113 CYS A C 1
ATOM 894 O O . CYS A 1 113 ? 3.260 3.612 -9.490 1.00 95.50 113 CYS A O 1
ATOM 896 N N . ILE A 1 114 ? 2.025 2.222 -8.237 1.00 97.44 114 ILE A N 1
ATOM 897 C CA . ILE A 1 114 ? 2.069 3.031 -7.018 1.00 97.44 114 ILE A CA 1
ATOM 898 C C . ILE A 1 114 ? 2.597 2.160 -5.882 1.00 97.44 114 ILE A C 1
ATOM 900 O O . ILE A 1 114 ? 2.024 1.112 -5.583 1.00 97.44 114 ILE A O 1
ATOM 904 N N . ILE A 1 115 ? 3.670 2.606 -5.234 1.00 98.19 115 ILE A N 1
ATOM 905 C CA . ILE A 1 115 ? 4.233 1.952 -4.053 1.00 98.19 115 ILE A CA 1
ATOM 906 C C . ILE A 1 115 ? 3.560 2.530 -2.809 1.00 98.19 115 ILE A C 1
ATOM 908 O O . ILE A 1 115 ? 3.548 3.743 -2.601 1.00 98.19 115 ILE A O 1
ATOM 912 N N . TYR A 1 116 ? 3.044 1.645 -1.967 1.00 98.31 116 TYR A N 1
ATOM 913 C CA . TYR A 1 116 ? 2.565 1.925 -0.622 1.00 98.31 116 TYR A CA 1
ATOM 914 C C . TYR A 1 116 ? 3.528 1.278 0.365 1.00 98.31 116 TYR A C 1
ATOM 916 O O . TYR A 1 116 ? 3.612 0.051 0.429 1.00 98.31 116 TYR A O 1
ATOM 924 N N . LEU A 1 117 ? 4.236 2.093 1.142 1.00 97.62 117 LEU A N 1
ATOM 925 C CA . LEU A 1 117 ? 5.013 1.634 2.287 1.00 97.62 117 LEU A CA 1
ATOM 926 C C . LEU A 1 117 ? 4.218 1.940 3.557 1.00 97.62 117 LEU A C 1
ATOM 928 O O . LEU A 1 117 ? 4.013 3.103 3.911 1.00 97.62 117 LEU A O 1
ATOM 932 N N . GLY A 1 118 ? 3.708 0.895 4.198 1.00 96.44 118 GLY A N 1
ATOM 933 C CA . GLY A 1 118 ? 2.670 0.993 5.216 1.00 96.44 118 GLY A CA 1
ATOM 934 C C . GLY A 1 118 ? 2.941 0.181 6.472 1.00 96.44 118 GLY A C 1
ATOM 935 O O . GLY A 1 118 ? 4.070 -0.209 6.767 1.00 96.44 118 GLY A O 1
ATOM 936 N N . ASN A 1 119 ? 1.859 -0.045 7.220 1.00 97.19 119 ASN A N 1
ATOM 937 C CA . ASN A 1 119 ? 1.876 -0.606 8.574 1.00 97.19 119 ASN A CA 1
ATOM 938 C C . ASN A 1 119 ? 2.633 0.271 9.590 1.00 97.19 119 ASN A C 1
ATOM 940 O O . ASN A 1 119 ? 3.236 -0.219 10.546 1.00 97.19 119 ASN A O 1
ATOM 944 N N . ILE A 1 120 ? 2.603 1.591 9.378 1.00 97.69 120 ILE A N 1
ATOM 945 C CA . ILE A 1 120 ? 3.289 2.573 10.217 1.00 97.69 120 ILE A CA 1
ATOM 946 C C . ILE A 1 120 ? 2.295 3.165 11.221 1.00 97.69 120 ILE A C 1
ATOM 948 O O . ILE A 1 120 ? 1.233 3.667 10.859 1.00 97.69 120 ILE A O 1
ATOM 952 N N . CYS A 1 121 ? 2.671 3.171 12.494 1.00 97.25 121 CYS A N 1
ATOM 953 C CA . CYS A 1 121 ? 1.998 3.894 13.562 1.00 97.25 121 CYS A CA 1
ATOM 954 C C . CYS A 1 121 ? 2.782 5.182 13.851 1.00 97.25 121 CYS A C 1
ATOM 956 O O . CYS A 1 121 ? 3.742 5.179 14.625 1.00 97.25 121 CYS A O 1
ATOM 958 N N . ALA A 1 122 ? 2.384 6.294 13.223 1.00 95.56 122 ALA A N 1
ATOM 959 C CA . ALA A 1 122 ? 3.030 7.594 13.452 1.00 95.56 122 ALA A CA 1
ATOM 960 C C . ALA A 1 122 ? 2.702 8.180 14.836 1.00 95.56 122 ALA A C 1
ATOM 962 O O . ALA A 1 122 ? 3.564 8.759 15.487 1.00 95.56 122 ALA A O 1
ATOM 963 N N . ASP A 1 123 ? 1.462 7.998 15.293 1.00 96.62 123 ASP A N 1
ATOM 964 C CA . ASP A 1 123 ? 1.010 8.371 16.633 1.00 96.62 123 ASP A CA 1
ATOM 965 C C . ASP A 1 123 ? -0.015 7.334 17.101 1.00 96.62 123 ASP A C 1
ATOM 967 O O . ASP A 1 123 ? -1.065 7.146 16.478 1.00 96.62 123 ASP A O 1
ATOM 971 N N . SER A 1 124 ? 0.283 6.642 18.199 1.00 96.81 124 SER A N 1
ATOM 972 C CA . SER A 1 124 ? -0.558 5.555 18.709 1.00 96.81 124 SER A CA 1
ATOM 973 C C . SER A 1 124 ? -1.904 6.038 19.250 1.00 96.81 124 SER A C 1
ATOM 975 O O . SER A 1 124 ? -2.897 5.315 19.148 1.00 96.81 124 SER A O 1
ATOM 977 N N . LYS A 1 125 ? -1.984 7.267 19.773 1.00 97.12 125 LYS A N 1
ATOM 978 C CA . LYS A 1 125 ? -3.238 7.860 20.254 1.00 97.12 125 LYS A CA 1
ATOM 979 C C . LYS A 1 125 ? -4.136 8.215 19.079 1.00 97.12 125 LYS A C 1
ATOM 981 O O . LYS A 1 125 ? -5.315 7.864 19.109 1.00 97.12 125 LYS A O 1
ATOM 986 N N . ILE A 1 126 ? -3.586 8.852 18.043 1.00 97.56 126 ILE A N 1
ATOM 987 C CA . ILE A 1 126 ? -4.327 9.155 16.808 1.00 97.56 126 ILE A CA 1
ATOM 988 C C . ILE A 1 126 ? -4.780 7.851 16.148 1.00 97.56 126 ILE A C 1
ATOM 990 O O . ILE A 1 126 ? -5.958 7.710 15.819 1.00 97.56 126 ILE A O 1
ATOM 994 N N . THR A 1 127 ? -3.885 6.866 16.044 1.00 98.12 127 THR A N 1
ATOM 995 C CA . THR A 1 127 ? -4.194 5.547 15.473 1.00 98.12 127 THR A CA 1
ATOM 996 C C . THR A 1 127 ? -5.366 4.896 16.206 1.00 98.12 127 THR A C 1
ATOM 998 O O . THR A 1 127 ? -6.370 4.544 15.587 1.00 98.12 127 THR A O 1
ATOM 1001 N N . ALA A 1 128 ? -5.309 4.825 17.541 1.00 98.19 128 ALA A N 1
ATOM 1002 C CA . ALA A 1 128 ? -6.379 4.255 18.355 1.00 98.19 128 ALA A CA 1
ATOM 1003 C C . ALA A 1 128 ? -7.709 5.018 18.221 1.00 98.19 128 ALA A C 1
ATOM 1005 O O . ALA A 1 128 ? -8.776 4.403 18.194 1.00 98.19 128 ALA A O 1
ATOM 1006 N N . GLN A 1 129 ? -7.674 6.351 18.135 1.00 98.25 129 GLN A N 1
ATOM 1007 C CA . GLN A 1 129 ? -8.874 7.170 17.936 1.00 98.25 129 GLN A CA 1
ATOM 1008 C C . GLN A 1 129 ? -9.524 6.900 16.574 1.00 98.25 129 GLN A C 1
ATOM 1010 O O . GLN A 1 129 ? -10.738 6.686 16.508 1.00 98.25 129 GLN A O 1
ATOM 1015 N N . CYS A 1 130 ? -8.728 6.863 15.504 1.00 98.44 130 CYS A N 1
ATOM 1016 C CA . CYS A 1 130 ? -9.184 6.513 14.161 1.00 98.44 130 CYS A CA 1
ATOM 1017 C C . CYS A 1 130 ? -9.790 5.107 14.130 1.00 98.44 130 CYS A C 1
ATOM 1019 O O . CYS A 1 130 ? -10.924 4.945 13.681 1.00 98.44 130 CYS A O 1
ATOM 1021 N N . MET A 1 131 ? -9.094 4.117 14.696 1.00 98.44 131 MET A N 1
ATOM 1022 C CA . MET A 1 131 ? -9.573 2.738 14.804 1.00 98.44 131 MET A CA 1
ATOM 1023 C C . MET A 1 131 ? -10.924 2.635 15.510 1.00 98.44 131 MET A C 1
ATOM 1025 O O . MET A 1 131 ? -11.845 2.040 14.961 1.00 98.44 131 MET A O 1
ATOM 1029 N N . LYS A 1 132 ? -11.087 3.259 16.684 1.00 98.25 132 LYS A N 1
ATOM 1030 C CA . LYS A 1 132 ? -12.365 3.256 17.420 1.00 98.25 132 LYS A CA 1
ATOM 1031 C C . LYS A 1 132 ? -13.486 3.912 16.618 1.00 98.25 132 LYS A C 1
ATOM 1033 O O . LYS A 1 132 ? -14.601 3.400 16.560 1.00 98.25 132 LYS A O 1
ATOM 1038 N N . LYS A 1 133 ? -13.199 5.042 15.964 1.00 98.25 133 LYS A N 1
ATOM 1039 C CA . LYS A 1 133 ? -14.178 5.742 15.121 1.00 98.25 133 LYS A CA 1
ATOM 1040 C C . LYS A 1 133 ? -14.609 4.882 13.929 1.00 98.25 133 LYS A C 1
ATOM 1042 O O . LYS A 1 133 ? -15.804 4.777 13.654 1.00 98.25 133 LYS A O 1
ATOM 1047 N N . ALA A 1 134 ? -13.655 4.269 13.234 1.00 98.38 134 ALA A N 1
ATOM 1048 C CA . ALA A 1 134 ? -13.921 3.405 12.092 1.00 98.38 134 ALA A CA 1
ATOM 1049 C C . ALA A 1 134 ? -14.635 2.108 12.506 1.00 98.38 134 ALA A C 1
ATOM 1051 O O . ALA A 1 134 ? -15.593 1.717 11.838 1.00 98.38 134 ALA A O 1
ATOM 1052 N N . ALA A 1 135 ? -14.262 1.499 13.634 1.00 98.25 135 ALA A N 1
ATOM 1053 C CA . ALA A 1 135 ? -14.926 0.331 14.213 1.00 98.25 135 ALA A CA 1
ATOM 1054 C C . ALA A 1 135 ? -16.424 0.593 14.436 1.00 98.25 135 ALA A C 1
ATOM 1056 O O . ALA A 1 135 ? -17.264 -0.104 13.869 1.00 98.25 135 ALA A O 1
ATOM 1057 N N . ARG A 1 136 ? -16.778 1.697 15.111 1.00 97.94 136 ARG A N 1
ATOM 1058 C CA . ARG A 1 136 ? -18.183 2.106 15.327 1.00 97.94 136 ARG A CA 1
ATOM 1059 C C . ARG A 1 136 ? -18.966 2.311 14.034 1.00 97.94 136 ARG A C 1
ATOM 1061 O O . ARG A 1 136 ? -20.143 1.973 13.961 1.00 97.94 136 ARG A O 1
ATOM 1068 N N . PHE A 1 137 ? -18.328 2.872 13.008 1.00 97.62 137 PHE A N 1
ATOM 1069 C CA . PHE A 1 137 ? -18.971 3.120 11.716 1.00 97.62 137 PHE A CA 1
ATOM 1070 C C . PHE A 1 137 ? -19.188 1.833 10.899 1.00 97.62 137 PHE A C 1
ATOM 1072 O O . PHE A 1 137 ? -20.178 1.697 10.173 1.00 97.62 137 PHE A O 1
ATOM 1079 N N . THR A 1 138 ? -18.255 0.889 10.995 1.00 97.44 138 THR A N 1
ATOM 1080 C CA . THR A 1 138 ? -18.189 -0.297 10.128 1.00 97.44 138 THR A CA 1
ATOM 1081 C C . THR A 1 138 ? -18.682 -1.582 10.789 1.00 97.44 138 THR A C 1
ATOM 1083 O O . THR A 1 138 ? -18.904 -2.570 10.087 1.00 97.44 138 THR A O 1
ATOM 1086 N N . GLY A 1 139 ? -18.865 -1.583 12.110 1.00 97.19 139 GLY A N 1
ATOM 1087 C CA . GLY A 1 139 ? -19.207 -2.766 12.899 1.00 97.19 139 GLY A CA 1
ATOM 1088 C C . GLY A 1 139 ? -18.046 -3.745 13.103 1.00 97.19 139 GLY A C 1
ATOM 1089 O O . GLY A 1 139 ? -18.288 -4.859 13.550 1.00 97.19 139 GLY A O 1
ATOM 1090 N N . VAL A 1 140 ? -16.811 -3.372 12.744 1.00 97.69 140 VAL A N 1
ATOM 1091 C CA . VAL A 1 140 ? -15.611 -4.124 13.152 1.00 97.69 140 VAL A CA 1
ATOM 1092 C C . VAL A 1 140 ? -15.450 -3.991 14.664 1.00 97.69 140 VAL A C 1
ATOM 1094 O O . VAL A 1 140 ? -15.760 -2.942 15.228 1.00 97.69 140 VAL A O 1
ATOM 1097 N N . ASP A 1 141 ? -14.957 -5.042 15.310 1.00 97.38 141 ASP A N 1
ATOM 1098 C CA . ASP A 1 141 ? -14.745 -5.060 16.755 1.00 97.38 141 ASP A CA 1
ATOM 1099 C C . ASP A 1 141 ? -13.735 -3.978 17.201 1.00 97.38 141 ASP A C 1
ATOM 1101 O O . ASP A 1 141 ? -12.687 -3.785 16.576 1.00 97.38 141 ASP A O 1
ATOM 1105 N N . GLU A 1 142 ? -14.036 -3.249 18.286 1.00 95.50 142 GLU A N 1
ATOM 1106 C CA . GLU A 1 142 ? -13.158 -2.184 18.806 1.00 95.50 142 GLU A CA 1
ATOM 1107 C C . GLU A 1 142 ? -11.804 -2.724 19.325 1.00 95.50 142 GLU A C 1
ATOM 1109 O O . GLU A 1 142 ? -10.833 -1.961 19.448 1.00 95.50 142 GLU A O 1
ATOM 1114 N N . SER A 1 143 ? -11.695 -4.040 19.551 1.00 96.62 143 SER A N 1
ATOM 1115 C CA . SER A 1 143 ? -10.434 -4.735 19.833 1.00 96.62 143 SER A CA 1
ATOM 1116 C C . SER A 1 143 ? -9.424 -4.663 18.691 1.00 96.62 143 SER A C 1
ATOM 1118 O O . SER A 1 143 ? -8.263 -4.952 18.931 1.00 96.62 143 SER A O 1
ATOM 1120 N N . ILE A 1 144 ? -9.765 -4.149 17.501 1.00 97.25 144 ILE A N 1
ATOM 1121 C CA . ILE A 1 144 ? -8.765 -3.820 16.467 1.00 97.25 144 ILE A CA 1
ATOM 1122 C C . ILE A 1 144 ? -7.607 -2.956 17.007 1.00 97.25 144 ILE A C 1
ATOM 1124 O O . ILE A 1 144 ? -6.480 -3.032 16.525 1.00 97.25 144 ILE A O 1
ATOM 1128 N N . THR A 1 145 ? -7.857 -2.167 18.056 1.00 97.50 145 THR A N 1
ATOM 1129 C CA . THR A 1 145 ? -6.825 -1.373 18.737 1.00 97.50 145 THR A CA 1
ATOM 1130 C C . THR A 1 145 ? -5.702 -2.212 19.357 1.00 97.50 145 THR A C 1
ATOM 1132 O O . THR A 1 145 ? -4.600 -1.694 19.541 1.00 97.50 145 THR A O 1
ATOM 1135 N N . THR A 1 146 ? -5.918 -3.507 19.605 1.00 97.31 146 THR A N 1
ATOM 1136 C CA . THR A 1 146 ? -4.871 -4.438 20.053 1.00 97.31 146 THR A CA 1
ATOM 1137 C C . THR A 1 146 ? -3.867 -4.779 18.954 1.00 97.31 146 THR A C 1
ATOM 1139 O O . THR A 1 146 ? -2.861 -5.407 19.261 1.00 97.31 146 THR A O 1
ATOM 1142 N N . MET A 1 147 ? -4.103 -4.367 17.701 1.00 97.44 147 MET A N 1
ATOM 1143 C CA . MET A 1 147 ? -3.175 -4.566 16.578 1.00 97.44 147 MET A CA 1
ATOM 1144 C C . MET A 1 147 ? -2.127 -3.452 16.462 1.00 97.44 147 MET A C 1
ATOM 1146 O O . MET A 1 147 ? -1.167 -3.587 15.720 1.00 97.44 147 MET A O 1
ATOM 1150 N N . ILE A 1 148 ? -2.251 -2.347 17.206 1.00 97.12 148 ILE A N 1
ATOM 1151 C CA . ILE A 1 148 ? -1.252 -1.259 17.180 1.00 97.12 148 ILE A CA 1
ATOM 1152 C C . ILE A 1 148 ? 0.176 -1.761 17.478 1.00 97.12 148 ILE A C 1
ATOM 1154 O O . ILE A 1 148 ? 1.105 -1.335 16.790 1.00 97.12 148 ILE A O 1
ATOM 1158 N N . PRO A 1 149 ? 0.400 -2.679 18.442 1.00 96.06 149 PRO A N 1
ATOM 1159 C CA . PRO A 1 149 ? 1.726 -3.221 18.698 1.00 96.06 149 PRO A CA 1
ATOM 1160 C C . PRO A 1 149 ? 2.348 -3.987 17.530 1.00 96.06 149 PRO A C 1
ATOM 1162 O O . PRO A 1 149 ? 3.557 -4.180 17.588 1.00 96.06 149 PRO A O 1
ATOM 1165 N N . SER A 1 150 ? 1.601 -4.415 16.501 1.00 95.19 150 SER A N 1
ATOM 1166 C CA . SER A 1 150 ? 2.169 -5.056 15.302 1.00 95.19 150 SER A CA 1
ATOM 1167 C C . SER A 1 150 ? 2.607 -4.060 14.219 1.00 95.19 150 SER A C 1
ATOM 1169 O O . SER A 1 150 ? 3.130 -4.470 13.190 1.00 95.19 150 SER A O 1
ATOM 1171 N N . MET A 1 151 ? 2.491 -2.751 14.459 1.00 96.44 151 MET A N 1
ATOM 1172 C CA . MET A 1 151 ? 2.921 -1.700 13.526 1.00 96.44 151 MET A CA 1
ATOM 1173 C C . MET A 1 151 ? 4.350 -1.228 13.799 1.00 96.44 151 MET A C 1
ATOM 1175 O O . MET A 1 151 ? 4.840 -1.282 14.931 1.00 96.44 151 MET A O 1
ATOM 1179 N N . VAL A 1 152 ? 5.038 -0.707 12.785 1.00 95.38 152 VAL A N 1
ATOM 1180 C CA . VAL A 1 152 ? 6.325 -0.021 12.982 1.00 95.38 152 VAL A CA 1
ATOM 1181 C C . VAL A 1 152 ? 6.109 1.405 13.509 1.00 95.38 152 VAL A C 1
ATOM 1183 O O . VAL A 1 152 ? 5.134 2.065 13.160 1.00 95.38 152 VAL A O 1
ATOM 1186 N N . SER A 1 153 ? 7.008 1.900 14.362 1.00 93.12 153 SER A N 1
ATOM 1187 C CA . SER A 1 153 ? 6.962 3.291 14.835 1.00 93.12 153 SER A CA 1
ATOM 1188 C C . SER A 1 153 ? 7.314 4.261 13.705 1.00 93.12 153 SER A C 1
ATOM 1190 O O . SER A 1 153 ? 8.344 4.099 13.060 1.00 93.12 153 SER A O 1
ATOM 1192 N N . GLY A 1 154 ? 6.501 5.297 13.494 1.00 83.81 154 GLY A N 1
ATOM 1193 C CA . GLY A 1 154 ? 6.691 6.288 12.427 1.00 83.81 154 GLY A CA 1
ATOM 1194 C C . GLY A 1 154 ? 7.696 7.409 12.719 1.00 83.81 154 GLY A C 1
ATOM 1195 O O . GLY A 1 154 ? 7.542 8.495 12.166 1.00 83.81 154 GLY A O 1
ATOM 1196 N N . ALA A 1 155 ? 8.668 7.195 13.613 1.00 79.94 155 ALA A N 1
ATOM 1197 C CA . ALA A 1 155 ? 9.552 8.256 14.109 1.00 79.94 155 ALA A CA 1
ATOM 1198 C C . ALA A 1 155 ? 10.518 8.814 13.046 1.00 79.94 155 ALA A C 1
ATOM 1200 O O . ALA A 1 155 ? 10.800 10.011 13.056 1.00 79.94 155 ALA A O 1
ATOM 1201 N N . ASP A 1 156 ? 10.994 7.973 12.125 1.00 88.94 156 ASP A N 1
ATOM 1202 C CA . ASP A 1 156 ? 11.939 8.371 11.079 1.00 88.94 156 ASP A CA 1
ATOM 1203 C C . ASP A 1 156 ? 11.302 8.267 9.691 1.00 88.94 156 ASP A C 1
ATOM 1205 O O . ASP A 1 156 ? 11.314 7.219 9.050 1.00 88.94 156 ASP A O 1
ATOM 1209 N N . LYS A 1 157 ? 10.743 9.381 9.211 1.00 93.69 157 LYS A N 1
ATOM 1210 C CA . LYS A 1 157 ? 10.166 9.451 7.861 1.00 93.69 157 LYS A CA 1
ATOM 1211 C C . LYS A 1 157 ? 11.200 9.220 6.764 1.00 93.69 157 LYS A C 1
ATOM 1213 O O . LYS A 1 157 ? 10.873 8.583 5.768 1.00 93.69 157 LYS A O 1
ATOM 1218 N N . SER A 1 158 ? 12.432 9.689 6.959 1.00 95.25 158 SER A N 1
ATOM 1219 C CA . SER A 1 158 ? 13.482 9.594 5.944 1.00 95.25 158 SER A CA 1
ATOM 1220 C C . SER A 1 158 ? 13.886 8.144 5.681 1.00 95.25 158 SER A C 1
ATOM 1222 O O . SER A 1 158 ? 14.087 7.758 4.533 1.00 95.25 158 SER A O 1
ATOM 1224 N N . TYR A 1 159 ? 13.907 7.308 6.723 1.00 94.19 159 TYR A N 1
ATOM 1225 C CA . TYR A 1 159 ? 14.134 5.869 6.601 1.00 94.19 159 TYR A CA 1
ATOM 1226 C C . TYR A 1 159 ? 13.104 5.198 5.679 1.00 94.19 159 TYR A C 1
ATOM 1228 O O . TYR A 1 159 ? 13.471 4.476 4.752 1.00 94.19 159 TYR A O 1
ATOM 1236 N N . PHE A 1 160 ? 11.817 5.485 5.883 1.00 96.12 160 PHE A N 1
ATOM 1237 C CA . PHE A 1 160 ? 10.735 4.932 5.066 1.00 96.12 160 PHE A CA 1
ATOM 1238 C C . PHE A 1 160 ? 10.773 5.453 3.625 1.00 96.12 160 PHE A C 1
ATOM 1240 O O . PHE A 1 160 ? 10.631 4.682 2.677 1.00 96.12 160 PHE A O 1
ATOM 1247 N N . 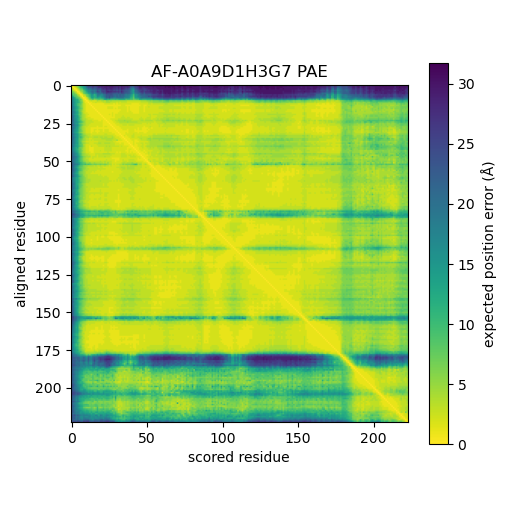GLU A 1 161 ? 11.013 6.752 3.452 1.00 97.12 161 GLU A N 1
ATOM 1248 C CA . GLU A 1 161 ? 11.167 7.361 2.132 1.00 97.12 161 GLU A CA 1
ATOM 1249 C C . GLU A 1 161 ? 12.318 6.696 1.364 1.00 97.12 161 GLU A C 1
ATOM 1251 O O . GLU A 1 161 ? 12.120 6.263 0.231 1.00 97.12 161 GLU A O 1
ATOM 1256 N N . ASN A 1 162 ? 13.480 6.507 1.996 1.00 97.06 162 ASN A N 1
ATOM 1257 C CA . ASN A 1 162 ? 14.642 5.861 1.381 1.00 97.06 162 ASN A CA 1
ATOM 1258 C C . ASN A 1 162 ? 14.367 4.412 0.954 1.00 97.06 162 ASN A C 1
ATOM 1260 O O . ASN A 1 162 ? 14.780 4.018 -0.136 1.00 97.06 162 ASN A O 1
ATOM 1264 N N . ILE A 1 163 ? 13.639 3.629 1.758 1.00 97.38 163 ILE A N 1
ATOM 1265 C CA . ILE A 1 163 ? 13.218 2.270 1.375 1.00 97.38 163 ILE A CA 1
ATOM 1266 C C . ILE A 1 163 ? 12.333 2.314 0.128 1.00 97.38 163 ILE A C 1
ATOM 1268 O O . ILE A 1 163 ? 12.579 1.590 -0.836 1.00 97.38 163 ILE A O 1
ATOM 1272 N N . ALA A 1 164 ? 11.320 3.181 0.115 1.00 97.62 164 ALA A N 1
ATOM 1273 C CA . ALA A 1 164 ? 10.429 3.309 -1.031 1.00 97.62 164 ALA A CA 1
ATOM 1274 C C . ALA A 1 164 ? 11.174 3.790 -2.289 1.00 97.62 164 ALA A C 1
ATOM 1276 O O . ALA A 1 164 ? 10.916 3.284 -3.382 1.00 97.62 164 ALA A O 1
ATOM 1277 N N . TYR A 1 165 ? 12.138 4.706 -2.149 1.00 97.44 165 TYR A N 1
ATOM 1278 C CA . TYR A 1 165 ? 12.999 5.140 -3.250 1.00 97.44 165 TYR A CA 1
ATOM 1279 C C . TYR A 1 165 ? 13.926 4.032 -3.753 1.00 97.44 165 TYR A C 1
ATOM 1281 O O . TYR A 1 165 ? 14.119 3.925 -4.966 1.00 97.44 165 TYR A O 1
ATOM 1289 N N . ALA A 1 166 ? 14.462 3.184 -2.872 1.00 98.19 166 ALA A N 1
ATOM 1290 C CA . ALA A 1 166 ? 15.243 2.018 -3.274 1.00 98.19 166 ALA A CA 1
ATOM 1291 C C . ALA A 1 166 ? 14.389 1.051 -4.109 1.00 98.19 166 ALA A C 1
ATOM 1293 O O . ALA A 1 166 ? 14.797 0.665 -5.202 1.00 98.19 166 ALA A O 1
ATOM 1294 N N . ILE A 1 167 ? 13.167 0.747 -3.657 1.00 98.12 167 ILE A N 1
ATOM 1295 C CA . ILE A 1 167 ? 12.206 -0.096 -4.391 1.00 98.12 167 ILE A CA 1
ATOM 1296 C C . ILE A 1 167 ? 11.840 0.538 -5.737 1.00 98.12 167 ILE A C 1
ATOM 1298 O O 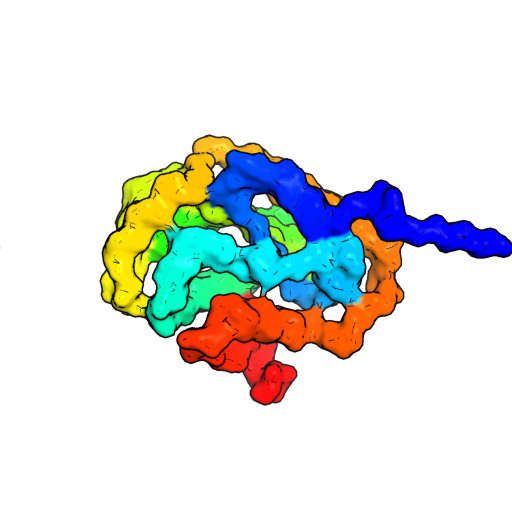. ILE A 1 167 ? 11.901 -0.137 -6.762 1.00 98.12 167 ILE A O 1
ATOM 1302 N N . LYS A 1 168 ? 11.522 1.839 -5.770 1.00 97.69 168 LYS A N 1
ATOM 1303 C CA . LYS A 1 168 ? 11.245 2.578 -7.014 1.00 97.69 168 LYS A CA 1
ATOM 1304 C C . LYS A 1 168 ? 12.407 2.476 -8.000 1.00 97.69 168 LYS A C 1
ATOM 1306 O O . LYS A 1 168 ? 12.185 2.194 -9.173 1.00 97.69 168 LYS A O 1
ATOM 1311 N N . SER A 1 169 ? 13.628 2.722 -7.533 1.00 97.31 169 SER A N 1
ATOM 1312 C CA . SER A 1 169 ? 14.826 2.696 -8.379 1.00 97.31 169 SER A CA 1
ATOM 1313 C C . SER A 1 169 ? 15.065 1.298 -8.941 1.00 97.31 169 SER A C 1
ATOM 1315 O O . SER A 1 169 ? 15.376 1.154 -10.120 1.00 97.31 169 SER A O 1
ATOM 1317 N N . TYR A 1 170 ? 14.840 0.271 -8.120 1.00 97.38 170 TYR A N 1
ATOM 1318 C CA . TYR A 1 170 ? 14.956 -1.119 -8.534 1.00 97.38 170 TYR A CA 1
ATOM 1319 C C . TYR A 1 170 ? 13.902 -1.513 -9.574 1.00 97.38 170 TYR A C 1
ATOM 1321 O O . TYR A 1 170 ? 14.246 -2.095 -10.596 1.00 97.38 170 TYR A O 1
ATOM 1329 N N . ILE A 1 171 ? 12.641 -1.113 -9.372 1.00 95.88 171 ILE A N 1
ATOM 1330 C CA . ILE A 1 171 ? 11.562 -1.305 -10.352 1.00 95.88 171 ILE A CA 1
ATOM 1331 C C . ILE A 1 171 ? 11.922 -0.662 -11.692 1.00 95.88 171 ILE A C 1
ATOM 1333 O O . ILE A 1 171 ? 11.799 -1.308 -12.727 1.00 95.88 171 ILE A O 1
ATOM 1337 N N . LEU A 1 172 ? 12.379 0.594 -11.688 1.00 94.81 172 LEU A N 1
ATOM 1338 C CA . LEU A 1 172 ? 12.737 1.293 -12.924 1.00 94.81 172 LEU A CA 1
ATOM 1339 C C . LEU A 1 172 ? 13.910 0.614 -13.639 1.00 94.81 172 LEU A C 1
ATOM 1341 O O . LEU A 1 172 ? 13.863 0.461 -14.857 1.00 94.81 172 LEU A O 1
ATOM 1345 N N . MET A 1 173 ? 14.914 0.151 -12.891 1.00 94.25 173 MET A N 1
ATOM 1346 C CA . MET A 1 173 ? 16.037 -0.604 -13.442 1.00 94.25 173 MET A CA 1
ATOM 1347 C C . MET A 1 173 ? 15.571 -1.917 -14.087 1.00 94.25 173 MET A C 1
ATOM 1349 O O . MET A 1 173 ? 15.890 -2.165 -15.247 1.00 94.25 173 MET A O 1
ATOM 1353 N N . LEU A 1 174 ? 14.787 -2.735 -13.374 1.00 92.31 174 LEU A N 1
ATOM 1354 C CA . LEU A 1 174 ? 14.249 -3.991 -13.909 1.00 92.31 174 LEU A CA 1
ATOM 1355 C C . LEU A 1 174 ? 13.360 -3.752 -15.136 1.00 92.31 174 LEU A C 1
ATOM 1357 O O . LEU A 1 174 ? 13.464 -4.478 -16.122 1.00 92.31 174 LEU A O 1
ATOM 1361 N N . TYR A 1 175 ? 12.532 -2.705 -15.107 1.00 90.69 175 TYR A N 1
ATOM 1362 C CA . TYR A 1 175 ? 11.678 -2.325 -16.230 1.00 90.69 175 TYR A CA 1
ATOM 1363 C C . TYR A 1 175 ? 12.499 -1.965 -17.474 1.00 90.69 175 TYR A C 1
ATOM 1365 O O . TYR A 1 175 ? 12.241 -2.486 -18.559 1.00 90.69 175 TYR A O 1
ATOM 1373 N N . GLN A 1 176 ? 13.540 -1.142 -17.320 1.00 88.94 176 GLN A N 1
ATOM 1374 C CA . GLN A 1 176 ? 14.446 -0.788 -18.415 1.00 88.94 176 GLN A CA 1
ATOM 1375 C C . GLN A 1 176 ? 15.198 -2.006 -18.966 1.00 88.94 176 GLN A C 1
ATOM 1377 O O . GLN A 1 176 ? 15.308 -2.149 -20.182 1.00 88.94 176 GLN A O 1
ATOM 1382 N N . LEU A 1 177 ? 15.679 -2.893 -18.088 1.00 85.94 177 LEU A N 1
ATOM 1383 C CA . LEU A 1 177 ? 16.421 -4.102 -18.463 1.00 85.94 177 LEU A CA 1
ATOM 1384 C C . LEU A 1 177 ? 15.566 -5.126 -19.199 1.00 85.94 177 LEU A C 1
ATOM 1386 O O . LEU A 1 177 ? 16.045 -5.753 -20.140 1.00 85.94 177 LEU A O 1
ATOM 1390 N N . SER A 1 178 ? 14.304 -5.279 -18.797 1.00 79.75 178 SER A N 1
ATOM 1391 C CA . SER A 1 178 ? 13.371 -6.152 -19.506 1.00 79.75 178 SER A CA 1
ATOM 1392 C C . SER A 1 178 ? 13.177 -5.687 -20.960 1.00 79.75 178 SER A C 1
ATOM 1394 O O . SER A 1 178 ? 12.919 -6.485 -21.851 1.00 79.75 178 SER A O 1
ATOM 1396 N N . GLY A 1 179 ? 13.397 -4.401 -21.251 1.00 64.88 179 GLY A N 1
ATOM 1397 C CA . GLY A 1 179 ? 12.913 -3.779 -22.473 1.00 64.88 179 GLY A CA 1
ATOM 1398 C C . GLY A 1 179 ? 11.397 -3.654 -22.365 1.00 64.88 179 GLY A C 1
ATOM 1399 O O . GLY A 1 179 ? 10.713 -4.592 -21.967 1.00 64.88 179 GLY A O 1
ATOM 1400 N N . ALA A 1 180 ? 10.835 -2.500 -22.718 1.00 57.78 180 ALA A N 1
ATOM 1401 C CA . ALA A 1 180 ? 9.410 -2.180 -22.539 1.00 57.78 180 ALA A CA 1
ATOM 1402 C C . ALA A 1 180 ? 8.401 -3.155 -23.228 1.00 57.78 180 ALA A C 1
ATOM 1404 O O . ALA A 1 180 ? 7.187 -2.920 -23.217 1.00 57.78 180 ALA A O 1
ATOM 1405 N N . HIS A 1 181 ? 8.882 -4.264 -23.809 1.00 51.41 181 HIS A N 1
ATOM 1406 C CA . HIS A 1 181 ? 8.201 -5.206 -24.689 1.00 51.41 181 HIS A CA 1
ATOM 1407 C C . HIS A 1 181 ? 8.551 -6.702 -24.462 1.00 51.41 181 HIS A C 1
ATOM 1409 O O . HIS A 1 181 ? 8.512 -7.464 -25.425 1.00 51.41 181 HIS A O 1
ATOM 1415 N N . VAL A 1 182 ? 8.870 -7.166 -23.243 1.00 52.66 182 VAL A N 1
ATOM 1416 C CA . VAL A 1 182 ? 8.915 -8.630 -22.968 1.00 52.66 182 VAL A CA 1
ATOM 1417 C C . VAL A 1 182 ? 7.518 -9.237 -23.071 1.00 52.66 182 VAL A C 1
ATOM 1419 O O . VAL A 1 182 ? 6.535 -8.542 -22.807 1.00 52.66 182 VAL A O 1
ATOM 1422 N N . GLU A 1 183 ? 7.440 -10.521 -23.445 1.00 49.69 183 GLU A N 1
ATOM 1423 C CA . GLU A 1 183 ? 6.234 -11.352 -23.362 1.00 49.69 183 GLU A CA 1
ATOM 1424 C C . GLU A 1 183 ? 5.530 -11.137 -22.022 1.00 49.69 183 GLU A C 1
ATOM 1426 O O . GLU A 1 183 ? 5.948 -11.602 -20.966 1.00 49.69 183 GLU A O 1
ATOM 1431 N N . ARG A 1 184 ? 4.446 -10.369 -22.078 1.00 59.47 184 ARG A N 1
ATOM 1432 C CA . ARG A 1 184 ? 3.556 -10.155 -20.949 1.00 59.47 184 ARG A CA 1
ATOM 1433 C C . ARG A 1 184 ? 2.691 -11.402 -20.842 1.00 59.47 184 ARG A C 1
ATOM 1435 O O . ARG A 1 184 ? 2.222 -11.899 -21.867 1.00 59.47 184 ARG A O 1
ATOM 1442 N N . SER A 1 185 ? 2.446 -11.885 -19.625 1.00 58.84 185 SER A N 1
ATOM 1443 C CA . SER A 1 185 ? 1.400 -12.885 -19.369 1.00 58.84 185 SER A CA 1
ATOM 1444 C C . SER A 1 185 ? 0.149 -12.603 -20.217 1.00 58.84 185 SER A C 1
ATOM 1446 O O . SER A 1 185 ? -0.285 -11.453 -20.321 1.00 58.84 185 SER A O 1
ATOM 1448 N N . ASN A 1 186 ? -0.457 -13.647 -20.800 1.00 59.09 186 A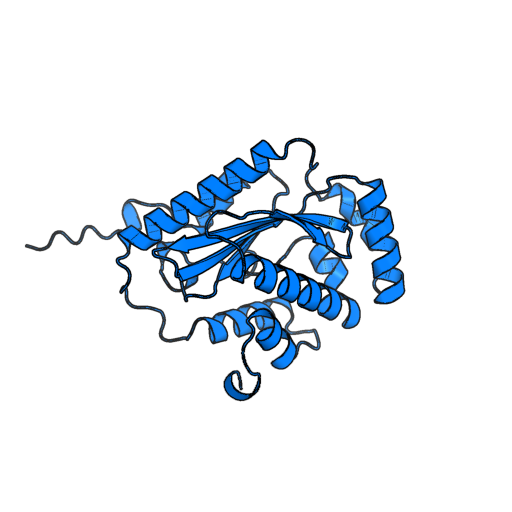SN A N 1
ATOM 1449 C CA . ASN A 1 186 ? -1.667 -13.526 -21.631 1.00 59.09 186 ASN A CA 1
ATOM 1450 C C . ASN A 1 186 ? -2.868 -12.916 -20.880 1.00 59.09 186 ASN A C 1
ATOM 1452 O O . ASN A 1 186 ? -3.872 -12.559 -21.499 1.00 59.09 186 ASN A O 1
ATOM 1456 N N . TYR A 1 187 ? -2.795 -12.802 -19.552 1.00 64.12 187 TYR A N 1
ATOM 1457 C CA . TYR A 1 187 ? -3.817 -12.142 -18.755 1.00 64.12 187 TYR A CA 1
ATOM 1458 C C . TYR A 1 187 ? -3.535 -10.644 -18.647 1.00 64.12 187 TYR A C 1
ATOM 1460 O O . TYR A 1 187 ? -2.497 -10.217 -18.148 1.00 64.12 187 TYR A O 1
ATOM 1468 N N . HIS A 1 188 ? -4.507 -9.832 -19.064 1.00 72.12 188 HIS A N 1
ATOM 1469 C CA . HIS A 1 188 ? -4.479 -8.390 -18.835 1.00 72.12 188 HIS A CA 1
ATOM 1470 C C . HIS A 1 188 ? -4.339 -8.101 -17.329 1.00 72.12 188 HIS A C 1
ATOM 1472 O O . HIS A 1 188 ? -5.020 -8.739 -16.524 1.00 72.12 188 HIS A O 1
ATOM 1478 N N . TRP A 1 189 ? -3.520 -7.117 -16.940 1.00 74.69 189 TRP A N 1
ATOM 1479 C CA . TRP A 1 189 ? -3.201 -6.796 -15.535 1.00 74.69 189 TRP A CA 1
ATOM 1480 C C . TRP A 1 189 ? -4.429 -6.672 -14.624 1.00 74.69 189 TRP A C 1
ATOM 1482 O O . TRP A 1 189 ? -4.409 -7.081 -13.465 1.00 74.69 189 TRP A O 1
ATOM 1492 N N . ILE A 1 190 ? -5.537 -6.153 -15.164 1.00 77.75 190 ILE A N 1
ATOM 1493 C CA . ILE A 1 190 ? -6.796 -6.027 -14.424 1.00 77.75 190 ILE A CA 1
ATOM 1494 C C . ILE A 1 190 ? -7.357 -7.392 -14.009 1.00 77.75 190 ILE A C 1
ATOM 1496 O O . ILE A 1 190 ? -7.856 -7.529 -12.903 1.00 77.75 190 ILE A O 1
ATOM 1500 N N . VAL A 1 191 ? -7.227 -8.431 -14.836 1.00 81.25 191 VAL A N 1
ATOM 1501 C CA . VAL A 1 191 ? -7.675 -9.789 -14.495 1.00 81.25 191 VAL A CA 1
ATOM 1502 C C . VAL A 1 191 ? -6.853 -10.329 -13.328 1.00 81.25 191 VAL A C 1
ATOM 1504 O O . VAL A 1 191 ? -7.423 -10.867 -12.382 1.00 81.25 191 VAL A O 1
ATOM 1507 N N . ARG A 1 192 ? -5.532 -10.110 -13.341 1.00 79.12 192 ARG A N 1
ATOM 1508 C CA . ARG A 1 192 ? -4.650 -10.474 -12.223 1.00 79.12 192 ARG A CA 1
ATOM 1509 C C . ARG A 1 192 ? -5.050 -9.751 -10.938 1.00 79.12 192 ARG A C 1
ATOM 1511 O O . ARG A 1 192 ? -5.217 -10.395 -9.911 1.00 79.12 192 ARG A O 1
ATOM 1518 N N . ALA A 1 193 ? -5.307 -8.447 -11.010 1.00 80.94 193 ALA A N 1
ATOM 1519 C CA . ALA A 1 193 ? -5.787 -7.686 -9.862 1.00 80.94 193 ALA A CA 1
ATOM 1520 C C . ALA A 1 193 ? -7.097 -8.253 -9.290 1.00 80.94 193 ALA A C 1
ATOM 1522 O O . ALA A 1 193 ? -7.252 -8.379 -8.077 1.00 80.94 193 ALA A O 1
ATOM 1523 N N . PHE A 1 194 ? -8.041 -8.633 -10.149 1.00 84.50 194 PHE A N 1
ATOM 1524 C CA . PHE A 1 194 ? -9.278 -9.275 -9.713 1.00 84.50 194 PHE A CA 1
ATOM 1525 C C . PHE A 1 194 ? -9.027 -10.615 -9.016 1.00 84.50 194 PHE A C 1
ATOM 1527 O O . PHE A 1 194 ? -9.629 -10.873 -7.973 1.00 84.50 194 PHE A O 1
ATOM 1534 N N . LEU A 1 195 ? -8.121 -11.434 -9.555 1.00 83.94 195 LEU A N 1
ATOM 1535 C CA . LEU A 1 195 ? -7.720 -12.704 -8.952 1.00 83.94 195 LEU A CA 1
ATOM 1536 C C . LEU A 1 195 ? -7.043 -12.505 -7.592 1.00 83.94 195 LEU A C 1
ATOM 1538 O O . LEU A 1 195 ? -7.384 -13.222 -6.658 1.00 83.94 195 LEU A O 1
ATOM 1542 N N . ASP A 1 196 ? -6.167 -11.513 -7.433 1.00 83.88 196 ASP A N 1
ATOM 1543 C CA . ASP A 1 196 ? -5.505 -11.220 -6.153 1.00 83.88 196 ASP A CA 1
ATOM 1544 C C . ASP A 1 196 ? -6.520 -10.863 -5.059 1.00 83.88 196 ASP A C 1
ATOM 1546 O O . ASP A 1 196 ? -6.479 -11.397 -3.947 1.00 83.88 196 ASP A O 1
ATOM 1550 N N . TYR A 1 197 ? -7.487 -9.998 -5.383 1.00 83.25 197 TYR A N 1
ATOM 1551 C CA . TYR A 1 197 ? -8.562 -9.633 -4.459 1.00 83.25 197 TYR A CA 1
ATOM 1552 C C . TYR A 1 197 ? -9.515 -10.802 -4.181 1.00 83.25 197 TYR A C 1
ATOM 1554 O O . TYR A 1 197 ? -9.962 -10.955 -3.042 1.00 83.25 197 TYR A O 1
ATOM 1562 N N . ALA A 1 198 ? -9.811 -11.637 -5.181 1.00 84.25 198 ALA A N 1
ATOM 1563 C CA . ALA A 1 198 ? -10.594 -12.852 -4.991 1.00 84.25 198 ALA A CA 1
ATOM 1564 C C . ALA A 1 198 ? -9.858 -13.840 -4.078 1.00 84.25 198 ALA A C 1
ATOM 1566 O O . ALA A 1 198 ? -10.436 -14.290 -3.100 1.00 84.25 198 ALA A O 1
ATOM 1567 N N . ASN A 1 199 ? -8.575 -14.111 -4.310 1.00 82.75 199 ASN A N 1
ATOM 1568 C CA . ASN A 1 199 ? -7.770 -15.015 -3.487 1.00 82.75 199 ASN A CA 1
ATOM 1569 C C . ASN A 1 199 ? -7.683 -14.539 -2.032 1.00 82.75 199 ASN A C 1
ATOM 1571 O O . ASN A 1 199 ? -7.842 -15.334 -1.107 1.00 82.75 199 ASN A O 1
ATOM 1575 N N . ALA A 1 200 ? -7.503 -13.235 -1.815 1.00 79.31 200 ALA A N 1
ATOM 1576 C CA . ALA A 1 200 ? -7.410 -12.672 -0.473 1.00 79.31 200 ALA A CA 1
ATOM 1577 C C . ALA A 1 200 ? -8.755 -12.592 0.269 1.00 79.31 200 ALA A C 1
ATOM 1579 O O . ALA A 1 200 ? -8.782 -12.657 1.500 1.00 79.31 200 ALA A O 1
ATOM 1580 N N . PHE A 1 201 ? -9.871 -12.426 -0.451 1.00 82.12 201 PHE A N 1
ATOM 1581 C CA . PHE A 1 201 ? -11.182 -12.134 0.140 1.00 82.12 201 PHE A CA 1
ATOM 1582 C C . PHE A 1 201 ? -12.323 -13.002 -0.420 1.00 82.12 201 PHE A C 1
ATOM 1584 O O . PHE A 1 201 ? -13.472 -12.564 -0.410 1.00 82.12 201 PHE A O 1
ATOM 1591 N N . TYR A 1 202 ? -12.046 -14.235 -0.863 1.00 80.12 202 TYR A N 1
ATOM 1592 C CA . TYR A 1 202 ? -13.030 -15.126 -1.513 1.00 80.12 202 TYR A CA 1
ATOM 1593 C C . TYR A 1 202 ? -14.265 -15.411 -0.648 1.00 80.12 202 TYR A C 1
ATOM 1595 O O . TYR A 1 202 ? -15.343 -15.697 -1.160 1.00 80.12 202 TYR A O 1
ATOM 1603 N N . ASN A 1 203 ? -14.111 -15.343 0.677 1.00 80.25 203 ASN A N 1
ATOM 1604 C CA . ASN A 1 203 ? -15.174 -15.567 1.654 1.00 80.25 203 ASN A CA 1
ATOM 1605 C C . ASN A 1 203 ? -15.901 -14.275 2.074 1.00 80.25 203 ASN A C 1
ATOM 1607 O O . ASN A 1 203 ? -16.669 -14.281 3.040 1.00 80.25 203 ASN A O 1
ATOM 1611 N N . LYS A 1 204 ? -15.636 -13.153 1.398 1.00 79.50 204 LYS A N 1
ATOM 1612 C CA . LYS A 1 204 ? -16.276 -11.856 1.627 1.00 79.50 204 LYS A CA 1
ATOM 1613 C C . LYS A 1 204 ? -17.121 -11.470 0.419 1.00 79.50 204 LYS A C 1
ATOM 1615 O O . LYS A 1 204 ? -16.832 -11.833 -0.714 1.00 79.50 204 LYS A O 1
ATOM 1620 N N . GLU A 1 205 ? -18.143 -10.654 0.661 1.00 77.62 205 GLU A N 1
ATOM 1621 C CA . GLU A 1 205 ? -18.929 -10.030 -0.407 1.00 77.62 205 GLU A CA 1
ATOM 1622 C C . GLU A 1 205 ? -18.138 -8.882 -1.062 1.00 77.62 205 GLU A C 1
ATOM 1624 O O . GLU A 1 205 ? -18.398 -7.706 -0.793 1.00 77.62 205 GLU A O 1
ATOM 1629 N N . ILE A 1 206 ? -17.146 -9.223 -1.887 1.00 81.00 206 ILE A N 1
ATOM 1630 C CA . ILE A 1 206 ? -16.459 -8.292 -2.787 1.00 81.00 206 ILE A CA 1
ATOM 1631 C C . ILE A 1 206 ? -17.098 -8.364 -4.175 1.00 81.00 206 ILE A C 1
ATOM 1633 O O . ILE A 1 206 ? -17.352 -9.448 -4.698 1.00 81.00 206 ILE A O 1
ATOM 1637 N N . THR A 1 207 ? -17.398 -7.213 -4.774 1.00 84.62 207 THR A N 1
ATOM 1638 C CA . THR A 1 207 ? -18.002 -7.160 -6.111 1.00 84.62 207 THR A CA 1
ATOM 1639 C C . THR A 1 207 ? -16.993 -6.731 -7.168 1.00 84.62 207 THR A C 1
ATOM 1641 O O . THR A 1 207 ? -16.036 -6.009 -6.888 1.00 84.62 207 THR A O 1
ATOM 1644 N N . VAL A 1 208 ? -17.276 -7.076 -8.426 1.00 83.31 208 VAL A N 1
ATOM 1645 C CA . VAL A 1 208 ? -16.537 -6.569 -9.596 1.00 83.31 208 VAL A CA 1
ATOM 1646 C C . VAL A 1 208 ? -16.475 -5.040 -9.602 1.00 83.31 208 VAL A C 1
ATOM 1648 O O . VAL A 1 208 ? -15.456 -4.446 -9.943 1.00 83.31 208 VAL A O 1
ATOM 1651 N N . SER A 1 209 ? -17.559 -4.388 -9.167 1.00 83.94 209 SER A N 1
ATOM 1652 C CA . SER A 1 209 ? -17.626 -2.926 -9.090 1.00 83.94 209 SER A CA 1
ATOM 1653 C C . SER A 1 209 ? -16.663 -2.350 -8.053 1.00 83.94 209 SER A C 1
ATOM 1655 O O . SER A 1 209 ? -16.117 -1.272 -8.274 1.00 83.94 209 SER A O 1
ATOM 1657 N N . ASP A 1 210 ? -16.439 -3.047 -6.938 1.00 84.94 210 ASP A N 1
ATOM 1658 C CA . ASP A 1 210 ? -15.514 -2.590 -5.901 1.00 84.94 210 ASP A CA 1
ATOM 1659 C C . ASP A 1 210 ? -14.074 -2.572 -6.416 1.00 84.94 210 ASP A C 1
ATOM 1661 O O . ASP A 1 210 ? -13.365 -1.586 -6.214 1.00 84.94 210 ASP A O 1
ATOM 1665 N N . ILE A 1 211 ? -13.669 -3.621 -7.139 1.00 85.75 211 ILE A N 1
ATOM 1666 C CA . ILE A 1 211 ? -12.321 -3.732 -7.707 1.00 85.75 211 ILE A CA 1
ATOM 1667 C C . ILE A 1 211 ? -12.160 -2.761 -8.883 1.00 85.75 211 ILE A C 1
ATOM 1669 O O . ILE A 1 211 ? -11.192 -2.009 -8.921 1.00 85.75 211 ILE A O 1
ATOM 1673 N N . ALA A 1 212 ? -13.141 -2.669 -9.788 1.00 85.19 212 ALA A N 1
ATOM 1674 C CA . ALA A 1 212 ? -13.108 -1.724 -10.909 1.00 85.19 212 ALA A CA 1
ATOM 1675 C C . ALA A 1 212 ? -12.925 -0.262 -10.449 1.00 85.19 212 ALA A C 1
ATOM 1677 O O . ALA A 1 212 ? -12.156 0.491 -11.049 1.00 85.19 212 ALA A O 1
ATOM 1678 N N . ASN A 1 213 ? -13.562 0.125 -9.337 1.00 85.81 213 ASN A N 1
ATOM 1679 C CA . ASN A 1 213 ? -13.414 1.459 -8.751 1.00 85.81 213 ASN A CA 1
ATOM 1680 C C . ASN A 1 213 ? -11.995 1.752 -8.232 1.00 85.81 213 ASN A C 1
ATOM 1682 O O . ASN A 1 213 ? -11.589 2.914 -8.258 1.00 85.81 213 ASN A O 1
ATOM 1686 N N . LEU A 1 214 ? -11.234 0.747 -7.774 1.00 84.88 214 LEU A N 1
ATOM 1687 C CA . LEU A 1 214 ? -9.834 0.938 -7.358 1.00 84.88 214 LEU A CA 1
ATOM 1688 C C . LEU A 1 214 ? -8.957 1.403 -8.519 1.00 84.88 214 LEU A C 1
ATOM 1690 O O . LEU A 1 214 ? -8.040 2.197 -8.316 1.00 84.88 214 LEU A O 1
ATOM 1694 N N . TYR A 1 215 ? -9.269 0.908 -9.712 1.00 82.31 215 TYR A N 1
ATOM 1695 C CA . TYR A 1 215 ? -8.508 1.123 -10.936 1.00 82.31 215 TYR A CA 1
ATOM 1696 C C . TYR A 1 215 ? -9.107 2.202 -11.841 1.00 82.31 215 TYR A C 1
ATOM 1698 O O . TYR A 1 215 ? -8.571 2.480 -12.907 1.00 82.31 215 TYR A O 1
ATOM 1706 N N . GLY A 1 216 ? -10.228 2.813 -11.443 1.00 77.06 216 GLY A N 1
ATOM 1707 C CA . GLY A 1 216 ? -10.918 3.815 -12.258 1.00 77.06 216 GLY A CA 1
ATOM 1708 C C . GLY A 1 216 ? -11.507 3.258 -13.560 1.00 77.06 216 GLY A C 1
ATOM 1709 O O . GLY A 1 216 ? -11.741 4.019 -14.495 1.00 77.06 216 GLY A O 1
ATOM 1710 N N . ILE A 1 217 ? -11.754 1.948 -13.634 1.00 81.56 217 ILE A N 1
ATOM 1711 C CA . ILE A 1 217 ? -12.263 1.278 -14.836 1.00 81.56 217 ILE A CA 1
ATOM 1712 C C . ILE A 1 217 ? -13.790 1.199 -14.784 1.00 81.56 217 ILE A C 1
ATOM 1714 O O . ILE A 1 217 ? -14.403 1.014 -13.731 1.00 81.56 217 ILE A O 1
ATOM 1718 N N . ASN A 1 218 ? -14.436 1.314 -15.946 1.00 76.56 2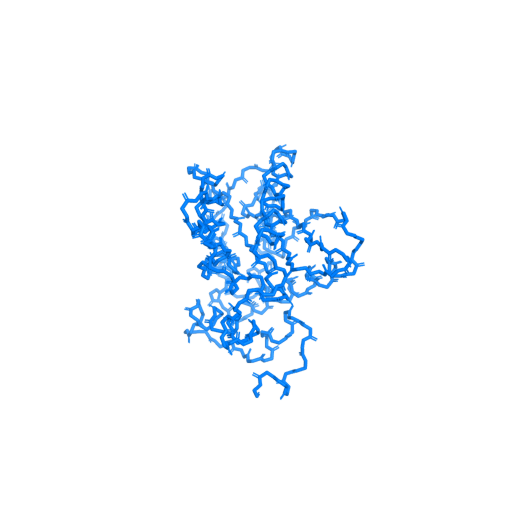18 ASN A N 1
ATOM 1719 C CA . ASN A 1 218 ? -15.868 1.067 -16.047 1.00 76.56 218 ASN A CA 1
ATOM 1720 C C . ASN A 1 218 ? -16.158 -0.418 -15.792 1.00 76.56 218 ASN A C 1
ATOM 1722 O O . ASN A 1 218 ? -15.719 -1.279 -16.551 1.00 76.56 218 ASN A O 1
ATOM 1726 N N . LYS A 1 219 ? -16.964 -0.704 -14.765 1.00 76.12 219 LYS A N 1
ATOM 1727 C CA . LYS A 1 219 ? -17.355 -2.066 -14.369 1.00 76.12 219 LYS A CA 1
ATOM 1728 C C . LYS A 1 219 ? -17.863 -2.951 -15.515 1.00 76.12 219 LYS A C 1
ATOM 1730 O O . LYS A 1 219 ? -17.644 -4.147 -15.460 1.00 76.12 219 LYS A O 1
ATOM 1735 N N . LYS A 1 220 ? -18.491 -2.383 -16.556 1.00 77.00 220 LYS A N 1
ATOM 1736 C CA . LYS A 1 220 ? -18.985 -3.144 -17.720 1.00 77.00 220 LYS A CA 1
ATOM 1737 C C . LYS A 1 220 ? -17.867 -3.777 -18.554 1.00 77.00 220 LYS A C 1
ATOM 1739 O O . LYS A 1 220 ? -18.130 -4.725 -19.275 1.00 77.00 220 LYS A O 1
ATOM 1744 N N . TYR A 1 221 ? -16.650 -3.237 -18.487 1.00 70.62 221 TYR A N 1
ATOM 1745 C CA . TYR A 1 221 ? -15.475 -3.791 -19.169 1.00 70.62 221 TYR A CA 1
ATOM 1746 C C . TYR A 1 221 ? -14.673 -4.748 -18.282 1.00 70.62 221 TYR A C 1
ATOM 1748 O O . TYR A 1 221 ? -13.711 -5.344 -18.750 1.00 70.62 221 TYR A O 1
ATOM 1756 N N . ALA A 1 222 ? -15.053 -4.884 -17.009 1.00 64.62 222 ALA A N 1
ATOM 1757 C CA . ALA A 1 222 ? -14.401 -5.775 -16.058 1.00 64.62 222 ALA A CA 1
ATOM 1758 C C . ALA A 1 222 ? -15.101 -7.145 -15.931 1.00 64.62 222 ALA A C 1
ATOM 1760 O O . ALA A 1 222 ? -14.595 -8.006 -15.213 1.00 64.62 222 ALA A O 1
ATOM 1761 N N . GLY A 1 223 ? -16.242 -7.336 -16.611 1.00 54.97 223 GLY A N 1
ATOM 1762 C CA . GLY A 1 223 ? -17.093 -8.531 -16.542 1.00 54.97 223 GLY A CA 1
ATOM 1763 C C . GLY A 1 223 ? -18.573 -8.182 -16.500 1.00 54.97 223 GLY A C 1
ATOM 1764 O O . GLY A 1 223 ? -18.990 -7.528 -15.517 1.00 54.97 223 GLY A O 1
#

InterPro domains:
  IPR018771 PocR domain [PF10114] (52-176)

pLDDT: mean 88.2, std 13.24, range [36.72, 98.44]

Secondary structure (DSSP, 8-state):
------GGGTS--HHHHHHHHHTTS--EEEEEESSSGGGSGGG---GGGTS--SHHHHHTTSSHHHHHHHHHHHHHHHHHHHTS-TT--EEEE-TTS-EEEEEEEEETTEEEEEEEEEEEES-HHHHHHHHHHHHHHHT--GGGGGGGGGSEE-S-HHHHHHHHHHHHHHHHHHHHHH-TTS---SS-HHHHHHHHHHHHHTTS---HHHHHHHTT--GGG--

Solvent-accessible surface area (backbone atoms only — not comparable to full-atom values): 12408 Å² total; per-residue (Å²): 134,82,84,76,70,65,68,81,79,82,52,79,38,48,48,55,53,52,45,66,75,33,61,97,55,46,57,40,59,21,45,42,68,73,60,44,56,49,45,37,81,58,43,36,67,58,54,61,34,51,38,82,68,44,73,48,54,49,54,46,40,73,29,70,51,24,35,50,52,52,48,55,51,49,23,53,51,45,52,50,43,73,72,37,61,75,81,51,55,48,79,49,66,47,73,57,26,44,25,32,42,38,41,46,39,57,56,100,86,41,68,38,33,35,42,35,46,27,47,22,35,66,45,68,67,58,20,42,52,27,28,44,54,40,13,72,76,28,71,33,65,65,67,56,55,75,36,58,83,67,36,31,76,44,84,57,61,66,61,56,50,51,53,53,48,50,52,48,52,50,51,53,50,52,48,62,71,60,39,100,73,57,86,60,55,94,62,56,48,68,58,53,53,51,48,40,52,40,72,76,38,68,95,49,94,76,51,70,57,62,56,22,50,48,73,74,45,63,40,81,81,74,104

Nearest PDB structures (foldseek):
  3e0y-assembly1_B  TM=6.478E-01  e=1.166E+00  Geobacter sulfurreducens
  3bjn-assembly1_A  TM=3.487E-01  e=8.950E-01  Vibrio cholerae O1 biovar El Tor str. N16961
  4g3k-assembly1_A  TM=4.486E-01  e=2.579E+00  Aquifex aeolicus VF5
  6gve-assembly1_J  TM=2.720E-01  e=1.049E+00  Thermosynechococcus vestitus BP-1
  5gpo-assembly1_B  TM=4.662E-01  e=9.684E+00  Pseudomonas aeruginosa

Foldseek 3Di:
DDPPPPPPPPDAALAVLLCVLCPPHLKAKAKAFQALLLLDPSDPDALSNNDVDDLLLLLLCPFPLSVLQRLVQLLVVLVPLLPDDQADWDWDQGLQRKIWTKHFADDPRDTGIIIITTLERQDLVSNLVSNCVSCVVGVRDSCSSVCNVSGHYPPDVPSSVVSVVVSSVVSVVVCVVCPVDDDGPPDDVLVVQVVSCCVSPVVDPDDLVSSCSSNVHDSVVSD

Radius of gyration: 17.74 Å; Cα contacts (8 Å, |Δi|>4): 343; chains: 1; bounding box: 45×31×52 Å

Organism: NCBI:txid2840894

Sequence (223 aa):
MSNEISANNEFMSLKEFIHLLTYGTRLHVCVHDVSNLLSIDLMELDYHNTIHYEDACNFAKTTKKGLSLCLRCKALANRKAASAAPTDSFWGICPWGVTEYVLPVFYESELLCIIYLGNICADSKITAQCMKKAARFTGVDESITTMIPSMVSGADKSYFENIAYAIKSYILMLYQLSGAHVERSNYHWIVRAFLDYANAFYNKEITVSDIANLYGINKKYAG